Protein AF-A0A956D7B6-F1 (afdb_monomer)

Secondary structure (DSSP, 8-state):
--EEEEEE-SS---TTT-EEEEEEETTTTEEEEEEE--SSSPP-TTT-SS-EEEEEEPPPPSEEEEEEETTS-EEEEEE------SPPPP-----------PPPPGGG-EE---SEEEEEE-SSSEEEEEEETT-TTPEEEEEEEEEEEE--TTS-SEEEEEEEEEEE--TTS----S----EEEEEEEPPPPTT-EEEEEETTEEEEEEETTSSPEEEETT-----

Solvent-accessible surface area (backbone atoms only — not comparable to full-atom values): 13661 Å² total; per-residue (Å²): 108,66,46,76,46,79,43,75,44,97,41,62,20,38,73,92,63,48,44,48,49,68,48,79,40,78,92,74,34,32,34,43,39,46,71,49,70,57,99,68,83,82,62,48,51,88,85,17,58,61,31,69,26,66,28,72,40,70,58,75,74,76,43,76,26,44,39,35,37,80,89,61,63,73,50,77,46,78,39,73,84,80,84,75,88,64,82,80,73,86,80,82,87,70,87,68,70,88,63,85,57,58,77,50,59,83,86,57,59,37,79,49,76,68,49,33,40,31,46,44,75,62,98,89,46,36,34,37,38,36,32,14,73,60,49,46,80,55,43,86,45,66,60,49,56,45,79,47,78,44,93,50,97,90,51,76,56,29,31,37,38,42,34,47,45,25,22,32,66,50,87,69,66,67,83,67,68,100,51,74,34,7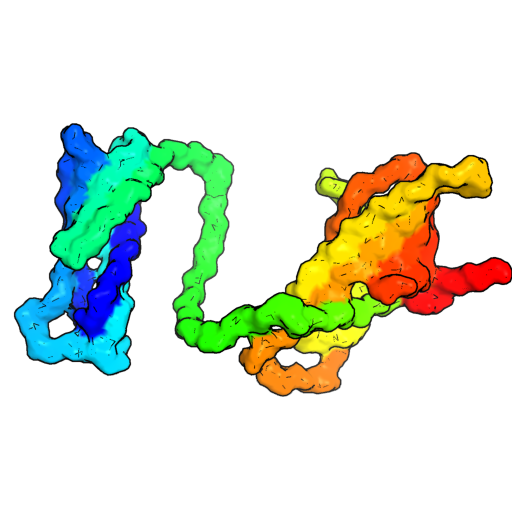2,41,77,49,81,32,70,42,70,90,72,62,84,65,16,39,34,40,37,26,50,78,90,38,80,32,39,72,54,50,43,89,58,77,77,50,69,36,35,87,79,54,61,80,78,130

Structure (mmCIF, N/CA/C/O backbone):
data_AF-A0A956D7B6-F1
#
_entry.id   AF-A0A956D7B6-F1
#
loop_
_atom_site.group_PDB
_atom_site.id
_atom_site.type_symbol
_atom_site.label_atom_id
_atom_site.label_alt_id
_atom_site.label_comp_id
_atom_site.label_asym_id
_atom_site.label_entity_id
_atom_site.label_seq_id
_atom_site.pdbx_PDB_ins_code
_atom_site.Cartn_x
_atom_site.Cartn_y
_atom_site.Cartn_z
_atom_site.occupancy
_atom_site.B_iso_or_equiv
_atom_site.auth_seq_id
_atom_site.auth_comp_id
_atom_site.auth_asym_id
_atom_site.auth_atom_id
_atom_site.pdbx_PDB_model_num
ATOM 1 N N . ARG A 1 1 ? 9.467 34.184 -2.642 1.00 75.19 1 ARG A N 1
ATOM 2 C CA . ARG A 1 1 ? 10.894 34.308 -3.054 1.00 75.19 1 ARG A CA 1
ATOM 3 C C . ARG A 1 1 ? 10.957 34.129 -4.572 1.00 75.19 1 ARG A C 1
ATOM 5 O O . ARG A 1 1 ? 9.950 33.664 -5.096 1.00 75.19 1 ARG A O 1
ATOM 12 N N . PRO A 1 2 ? 12.039 34.516 -5.276 1.00 81.50 2 PRO A N 1
ATOM 13 C CA . PRO A 1 2 ? 12.220 34.077 -6.656 1.00 81.50 2 PRO A CA 1
ATOM 14 C C . PRO A 1 2 ? 12.135 32.551 -6.727 1.00 81.50 2 PRO A C 1
ATOM 16 O O . PRO A 1 2 ? 12.559 31.879 -5.782 1.00 81.50 2 PRO A O 1
ATOM 19 N N . PHE A 1 3 ? 11.558 32.025 -7.797 1.00 82.38 3 PHE A N 1
ATOM 20 C CA . PHE A 1 3 ? 11.430 30.588 -8.012 1.00 82.38 3 PHE A CA 1
ATOM 21 C C . PHE A 1 3 ? 11.673 30.255 -9.480 1.00 82.38 3 PHE A C 1
ATOM 23 O O . PHE A 1 3 ? 11.566 31.109 -10.359 1.00 82.38 3 PHE A O 1
ATOM 30 N N . GLN A 1 4 ? 12.035 29.005 -9.737 1.00 85.38 4 GLN A N 1
ATOM 31 C CA . GLN A 1 4 ? 12.275 28.511 -11.083 1.00 85.38 4 GLN A CA 1
ATOM 32 C C . GLN A 1 4 ? 11.016 27.820 -11.598 1.00 85.38 4 GLN A C 1
ATOM 34 O O . GLN A 1 4 ? 10.526 26.881 -10.973 1.00 85.38 4 GLN A O 1
ATOM 39 N N . LEU A 1 5 ? 10.494 28.287 -12.730 1.00 82.81 5 LEU A N 1
ATOM 40 C CA . LEU A 1 5 ? 9.383 27.645 -13.422 1.00 82.81 5 LEU A CA 1
ATOM 41 C C . LEU A 1 5 ? 9.925 26.875 -14.634 1.00 82.81 5 LEU A C 1
ATOM 43 O O . LEU A 1 5 ? 10.422 27.512 -15.568 1.00 82.81 5 LEU A O 1
ATOM 47 N N . PRO A 1 6 ? 9.837 25.535 -14.650 1.00 82.44 6 PRO A N 1
ATOM 48 C CA . PRO A 1 6 ? 10.125 24.767 -15.850 1.00 82.44 6 PRO A CA 1
ATOM 49 C C . PRO A 1 6 ? 8.984 24.940 -16.857 1.00 82.44 6 PRO A C 1
ATOM 51 O O . PRO A 1 6 ? 7.811 24.755 -16.530 1.00 82.44 6 PRO A O 1
ATOM 54 N N . VAL A 1 7 ? 9.330 25.277 -18.094 1.00 77.69 7 VAL A N 1
ATOM 55 C CA . VAL A 1 7 ? 8.389 25.438 -19.203 1.00 77.69 7 VAL A CA 1
ATOM 56 C C . VAL A 1 7 ? 8.784 24.465 -20.298 1.00 77.69 7 VAL A C 1
ATOM 58 O O . VAL A 1 7 ? 9.863 24.568 -20.880 1.00 77.69 7 VAL A O 1
ATOM 61 N N . THR A 1 8 ? 7.906 23.497 -20.554 1.00 77.44 8 THR A N 1
ATOM 62 C CA . THR A 1 8 ? 8.079 22.536 -21.648 1.00 77.44 8 THR A CA 1
ATOM 63 C C . THR A 1 8 ? 7.520 23.142 -22.924 1.00 77.44 8 THR A C 1
ATOM 65 O O . THR A 1 8 ? 6.434 23.723 -22.904 1.00 77.44 8 THR A O 1
ATOM 68 N N . MET A 1 9 ? 8.259 23.020 -24.021 1.00 71.25 9 MET A N 1
ATOM 69 C CA . MET A 1 9 ? 7.808 23.491 -25.327 1.00 71.25 9 MET A CA 1
ATOM 70 C C . MET A 1 9 ? 7.352 22.308 -26.173 1.00 71.25 9 MET A C 1
ATOM 72 O O . MET A 1 9 ? 8.053 21.299 -26.274 1.00 71.25 9 MET A O 1
ATOM 76 N N . ASP A 1 10 ? 6.191 22.454 -26.806 1.00 65.06 10 ASP A N 1
ATOM 77 C CA . ASP A 1 10 ? 5.688 21.489 -27.778 1.00 65.06 10 ASP A CA 1
ATOM 78 C C . ASP A 1 10 ? 6.329 21.768 -29.143 1.00 65.06 10 ASP A C 1
ATOM 80 O O . ASP A 1 10 ? 5.833 22.565 -29.941 1.00 65.06 10 ASP A O 1
ATOM 84 N N . GLY A 1 11 ? 7.477 21.139 -29.395 1.00 66.06 11 GLY A N 1
ATOM 85 C CA . GLY A 1 11 ? 8.201 21.251 -30.660 1.00 66.06 11 GLY A CA 1
ATOM 86 C C . GLY A 1 11 ? 9.687 20.930 -30.532 1.00 66.06 11 GLY A C 1
ATOM 87 O O . GLY A 1 11 ? 10.206 20.734 -29.436 1.00 66.06 11 GLY A O 1
ATOM 88 N N . CYS A 1 12 ? 10.386 20.893 -31.667 1.00 65.62 12 CYS A N 1
ATOM 89 C CA . CYS A 1 12 ? 11.838 20.741 -31.664 1.00 65.62 12 CYS A CA 1
ATOM 90 C C . CYS A 1 12 ? 12.522 22.005 -31.139 1.00 65.62 12 CYS A C 1
ATOM 92 O O . CYS A 1 12 ? 12.089 23.117 -31.451 1.00 65.62 12 CYS A O 1
ATOM 94 N N . GLY A 1 13 ? 13.643 21.851 -30.435 1.00 64.81 13 GLY A N 1
ATOM 95 C CA . GLY A 1 13 ? 14.484 22.995 -30.090 1.00 64.81 13 GLY A CA 1
ATOM 96 C C . GLY A 1 13 ? 15.950 22.649 -29.878 1.00 64.81 13 GLY A C 1
ATOM 97 O O . GLY A 1 13 ? 16.400 21.548 -30.169 1.00 64.81 13 GLY A O 1
ATOM 98 N N . CYS A 1 14 ? 16.702 23.625 -29.376 1.00 66.62 14 CYS A N 1
ATOM 99 C CA . CYS A 1 14 ? 18.138 23.527 -29.144 1.00 66.62 14 CYS A CA 1
ATOM 100 C C . CYS A 1 14 ? 18.361 23.333 -27.647 1.00 66.62 14 CYS A C 1
ATOM 102 O O . CYS A 1 14 ? 18.449 24.304 -26.899 1.00 66.62 14 CYS A O 1
ATOM 104 N N . CYS A 1 15 ? 18.422 22.075 -27.210 1.00 66.19 15 CYS A N 1
ATOM 105 C CA . CYS A 1 15 ? 18.498 21.690 -25.798 1.00 66.19 15 CYS A CA 1
ATOM 106 C C . CYS A 1 15 ? 19.583 22.411 -24.952 1.00 66.19 15 CYS A C 1
ATOM 108 O O . CYS A 1 15 ? 19.326 22.624 -23.769 1.00 66.19 15 CYS A O 1
ATOM 110 N N . PRO A 1 16 ? 20.756 22.839 -25.475 1.00 62.75 16 PRO A N 1
ATOM 111 C CA . PRO A 1 16 ? 21.702 23.631 -24.679 1.00 62.75 16 PRO A CA 1
ATOM 112 C C . PRO A 1 16 ? 21.486 25.158 -24.726 1.00 62.75 16 PRO A C 1
ATOM 114 O O . PRO A 1 16 ? 22.125 25.869 -23.954 1.00 62.75 16 PRO A O 1
ATOM 117 N N . GLU A 1 17 ? 20.610 25.683 -25.592 1.00 63.38 17 GLU A N 1
ATOM 118 C CA . GLU A 1 17 ? 20.489 27.130 -25.872 1.00 63.38 17 GLU A CA 1
ATOM 119 C C . GLU A 1 17 ? 19.071 27.696 -25.689 1.00 63.38 17 GLU A C 1
ATOM 121 O O . GLU A 1 17 ? 18.793 28.842 -26.054 1.00 63.38 17 GLU A O 1
ATOM 126 N N . THR A 1 18 ? 18.147 26.931 -25.105 1.00 68.19 18 THR A N 1
ATOM 127 C CA . THR A 1 18 ? 16.806 27.437 -24.801 1.00 68.19 18 THR A CA 1
ATOM 128 C C . THR A 1 18 ? 16.845 28.514 -23.722 1.00 68.19 18 THR A C 1
ATOM 130 O O . THR A 1 18 ? 16.917 28.235 -22.526 1.00 68.19 18 THR A O 1
ATOM 133 N N . GLY A 1 19 ? 16.775 29.768 -24.162 1.00 75.56 19 GLY A N 1
ATOM 134 C CA . GLY A 1 19 ? 16.615 30.931 -23.301 1.00 75.56 19 GLY A CA 1
ATOM 135 C C . GLY A 1 19 ? 15.167 31.113 -22.847 1.00 75.56 19 GLY A C 1
ATOM 136 O O . GLY A 1 19 ? 14.225 30.919 -23.620 1.00 75.56 19 GLY A O 1
ATOM 137 N N . CYS A 1 20 ? 14.997 31.540 -21.597 1.00 83.88 20 CYS A N 1
ATOM 138 C CA . CYS A 1 20 ? 13.726 32.030 -21.086 1.00 83.88 20 CYS A CA 1
ATOM 139 C C . CYS A 1 20 ? 13.891 33.421 -20.475 1.00 83.88 20 CYS A C 1
ATOM 141 O O . CYS A 1 20 ? 14.818 33.665 -19.702 1.00 83.88 20 CYS A O 1
ATOM 143 N N . SER A 1 21 ? 12.969 34.324 -20.794 1.00 86.81 21 SER A N 1
ATOM 144 C CA . SER A 1 21 ? 12.801 35.599 -20.107 1.00 86.81 21 SER A CA 1
ATOM 145 C C . SER A 1 21 ? 11.361 35.758 -19.626 1.00 86.81 21 SER A C 1
ATOM 147 O O . SER A 1 21 ? 10.418 35.229 -20.214 1.00 86.81 21 SER A O 1
ATOM 149 N N . VAL A 1 22 ? 11.196 36.465 -18.510 1.00 90.25 22 VAL A N 1
ATOM 150 C CA . VAL A 1 22 ? 9.908 36.629 -17.831 1.00 90.25 22 VAL A CA 1
ATOM 151 C C . VAL A 1 22 ? 9.605 38.115 -17.699 1.00 90.25 22 VAL A C 1
ATOM 153 O O . VAL A 1 22 ? 10.428 38.882 -17.200 1.00 90.25 22 VAL A O 1
ATOM 156 N N . GLY A 1 23 ? 8.417 38.521 -18.135 1.00 91.62 23 GLY A N 1
ATOM 157 C CA . GLY A 1 23 ? 7.831 39.824 -17.837 1.00 91.62 23 GLY A CA 1
ATOM 158 C C . GLY A 1 23 ? 6.728 39.673 -16.795 1.00 91.62 23 GLY A C 1
ATOM 159 O O . GLY A 1 23 ? 5.881 38.796 -16.925 1.00 91.62 23 GLY A O 1
ATOM 160 N N . VAL A 1 24 ? 6.711 40.525 -15.771 1.00 93.31 24 VAL A N 1
ATOM 161 C CA . VAL A 1 24 ? 5.677 40.503 -14.725 1.00 93.31 24 VAL A CA 1
ATOM 162 C C . VAL A 1 24 ? 4.924 41.829 -14.720 1.00 93.31 24 VAL A C 1
ATOM 164 O O . VAL A 1 24 ? 5.531 42.892 -14.603 1.00 93.31 24 VAL A O 1
ATOM 167 N N . ASP A 1 25 ? 3.599 41.761 -14.835 1.00 92.69 25 ASP A N 1
ATOM 168 C CA . ASP A 1 25 ? 2.674 42.881 -14.653 1.00 92.69 25 ASP A CA 1
ATOM 169 C C . ASP A 1 25 ? 1.862 42.640 -13.377 1.00 92.69 25 ASP A C 1
ATOM 171 O O . ASP A 1 25 ? 0.873 41.901 -13.359 1.00 92.69 25 ASP A O 1
ATOM 175 N N . GLU A 1 26 ? 2.293 43.268 -12.284 1.00 88.62 26 GLU A N 1
ATOM 176 C CA . GLU A 1 26 ? 1.648 43.114 -10.979 1.00 88.62 26 GLU A CA 1
ATOM 177 C C . GLU A 1 26 ? 0.237 43.712 -10.934 1.00 88.62 26 GLU A C 1
ATOM 179 O O . GLU A 1 26 ? -0.630 43.198 -10.225 1.00 88.62 26 GLU A O 1
ATOM 184 N N . GLY A 1 27 ? -0.024 44.767 -11.714 1.00 89.69 27 GLY A N 1
ATOM 185 C CA . GLY A 1 27 ? -1.325 45.437 -11.745 1.00 89.69 27 GLY A CA 1
ATOM 186 C C . GLY A 1 27 ? -2.412 44.564 -12.366 1.00 89.69 27 GLY A C 1
ATOM 187 O O . GLY A 1 27 ? -3.572 44.630 -11.955 1.00 89.69 27 GLY A O 1
ATOM 188 N N . ARG A 1 28 ? -2.029 43.719 -13.329 1.00 91.75 28 ARG A N 1
ATOM 189 C CA . ARG A 1 28 ? -2.918 42.742 -13.978 1.00 91.75 28 ARG A CA 1
ATOM 190 C C . ARG A 1 28 ? -2.773 41.323 -13.437 1.00 91.75 28 ARG A C 1
ATOM 192 O O . ARG A 1 28 ? -3.494 40.446 -13.903 1.00 91.75 28 ARG A O 1
ATOM 199 N N . ARG A 1 29 ? -1.868 41.100 -12.477 1.00 91.69 29 ARG A N 1
ATOM 200 C CA . ARG A 1 29 ? -1.482 39.767 -11.983 1.00 91.69 29 ARG A CA 1
ATOM 201 C C . ARG A 1 29 ? -1.160 38.816 -13.134 1.00 91.69 29 ARG A C 1
ATOM 203 O O . ARG A 1 29 ? -1.681 37.703 -13.221 1.00 91.69 29 ARG A O 1
ATOM 210 N N . HIS A 1 30 ? -0.322 39.300 -14.044 1.00 94.31 30 HIS A N 1
ATOM 211 C CA . HIS A 1 30 ? 0.006 38.616 -15.282 1.00 94.31 30 HIS A CA 1
ATOM 212 C C . HIS A 1 30 ? 1.508 38.353 -15.374 1.00 94.31 30 HIS A C 1
ATOM 214 O O . HIS A 1 30 ? 2.315 39.261 -15.170 1.00 94.31 30 HIS A O 1
ATOM 220 N N . VAL A 1 31 ? 1.880 37.119 -15.698 1.00 90.56 31 VAL A N 1
ATOM 221 C CA . VAL A 1 31 ? 3.259 36.721 -15.982 1.00 90.56 31 VAL A CA 1
ATOM 222 C C . VAL A 1 31 ? 3.332 36.324 -17.448 1.00 90.56 31 VAL A C 1
ATOM 224 O O . VAL A 1 31 ? 2.684 35.373 -17.871 1.00 90.56 31 VAL A O 1
ATOM 227 N N . LEU A 1 32 ? 4.124 37.056 -18.222 1.00 90.00 32 LEU A N 1
ATOM 228 C CA . LEU A 1 32 ? 4.400 36.741 -19.613 1.00 90.00 32 LEU A CA 1
ATOM 229 C C . LEU A 1 32 ? 5.731 36.004 -19.702 1.00 90.00 32 LEU A C 1
ATOM 231 O O . LEU A 1 32 ? 6.771 36.545 -19.319 1.00 90.00 32 LEU A O 1
ATOM 235 N N . VAL A 1 33 ? 5.700 34.790 -20.233 1.00 86.81 33 VAL A N 1
ATOM 236 C CA . VAL A 1 33 ? 6.894 33.979 -20.441 1.00 86.81 33 VAL A CA 1
ATOM 237 C C . VAL A 1 33 ? 7.288 34.029 -21.912 1.00 86.81 33 VAL A C 1
ATOM 239 O O . VAL A 1 33 ? 6.504 33.687 -22.802 1.00 86.81 33 VAL A O 1
ATOM 242 N N . HIS A 1 34 ? 8.520 34.460 -22.165 1.00 82.50 34 HIS A N 1
ATOM 243 C CA . HIS A 1 34 ? 9.117 34.508 -23.489 1.00 82.50 34 HIS A CA 1
ATOM 244 C C . HIS A 1 34 ? 10.230 33.467 -23.586 1.00 82.50 34 HIS A C 1
ATOM 246 O O . HIS A 1 34 ? 11.300 33.606 -22.993 1.00 82.50 34 HIS A O 1
ATOM 252 N N . THR A 1 35 ? 9.998 32.436 -24.386 1.00 77.00 35 THR A N 1
ATOM 253 C CA . THR A 1 35 ? 10.980 31.389 -24.665 1.00 77.00 35 THR A CA 1
ATOM 254 C C . THR A 1 35 ? 11.554 31.570 -26.063 1.00 77.00 35 THR A C 1
ATOM 256 O O . THR A 1 35 ? 10.801 31.617 -27.035 1.00 77.00 35 THR A O 1
ATOM 259 N N . THR A 1 36 ? 12.877 31.664 -26.184 1.00 70.94 36 THR A N 1
ATOM 260 C CA . THR A 1 36 ? 13.555 31.679 -27.488 1.00 70.94 36 THR A CA 1
ATOM 261 C C . THR A 1 36 ? 13.892 30.255 -27.906 1.00 70.94 36 THR A C 1
ATOM 263 O O . THR A 1 36 ? 14.659 29.580 -27.217 1.00 70.94 36 THR A O 1
ATOM 266 N N . VAL A 1 37 ? 13.356 29.821 -29.046 1.00 62.81 37 VAL A N 1
ATOM 267 C CA . VAL A 1 37 ? 13.732 28.558 -29.690 1.00 62.81 37 VAL A CA 1
ATOM 268 C C . VAL A 1 37 ? 14.661 28.908 -30.846 1.00 62.81 37 VAL A C 1
ATOM 270 O O . VAL A 1 37 ? 14.197 29.494 -31.813 1.00 62.81 37 VAL A O 1
ATOM 273 N N . CYS A 1 38 ? 15.956 28.616 -30.686 1.00 61.12 38 CYS A N 1
ATOM 274 C CA . CYS A 1 38 ? 17.008 28.612 -31.716 1.00 61.12 38 CYS A CA 1
ATOM 275 C C . CYS A 1 38 ? 17.039 29.825 -32.677 1.00 61.12 38 CYS A C 1
ATOM 277 O O . CYS A 1 38 ? 16.251 29.892 -33.618 1.00 61.12 38 CYS A O 1
ATOM 279 N N . PRO A 1 39 ? 17.977 30.775 -32.527 1.00 56.53 39 PRO A N 1
ATOM 280 C CA . PRO A 1 39 ? 18.074 31.896 -33.462 1.00 56.53 39 PRO A CA 1
ATOM 281 C C . PRO A 1 39 ? 18.559 31.500 -34.873 1.00 56.53 39 PRO A C 1
ATOM 283 O O . PRO A 1 39 ? 18.243 32.216 -35.821 1.00 56.53 39 PRO A O 1
ATOM 286 N N . GLU A 1 40 ? 19.288 30.386 -35.037 1.00 54.34 40 GLU A N 1
ATOM 287 C CA . GLU A 1 40 ? 19.834 29.922 -36.325 1.00 54.34 40 GLU A CA 1
ATOM 288 C C . GLU A 1 40 ? 19.738 28.377 -36.437 1.00 54.34 40 GLU A C 1
ATOM 290 O O . GLU A 1 40 ? 20.160 27.656 -35.539 1.00 54.34 40 GLU A O 1
ATOM 295 N N . ASP A 1 41 ? 19.121 27.877 -37.514 1.00 55.66 41 ASP A N 1
ATOM 296 C CA . ASP A 1 41 ? 18.859 26.454 -37.841 1.00 55.66 41 ASP A CA 1
ATOM 297 C C . ASP A 1 41 ? 20.175 25.662 -38.112 1.00 55.66 41 ASP A C 1
ATOM 299 O O . ASP A 1 41 ? 21.146 26.287 -38.556 1.00 55.66 41 ASP A O 1
ATOM 303 N N . PRO A 1 42 ? 20.262 24.315 -37.933 1.00 58.28 42 PRO A N 1
ATOM 304 C CA . PRO A 1 42 ? 19.191 23.335 -37.761 1.00 58.28 42 PRO A CA 1
ATOM 305 C C . PRO A 1 42 ? 18.863 22.955 -36.316 1.00 58.28 42 PRO A C 1
ATOM 307 O O . PRO A 1 42 ? 19.730 22.472 -35.590 1.00 58.28 42 PRO A O 1
ATOM 310 N N . CYS A 1 43 ? 17.588 23.083 -35.932 1.00 65.88 43 CYS A N 1
ATOM 311 C CA . CYS A 1 43 ? 17.059 22.425 -34.733 1.00 65.88 43 CYS A CA 1
ATOM 312 C C . CYS A 1 43 ? 17.304 20.907 -34.823 1.00 65.88 43 CYS A C 1
ATOM 314 O O . CYS A 1 43 ? 16.821 20.257 -35.753 1.00 65.88 43 CYS A O 1
ATOM 316 N N . ASP A 1 44 ? 18.007 20.325 -33.849 1.00 66.50 44 ASP A N 1
ATOM 317 C CA . ASP A 1 44 ? 18.189 18.872 -33.761 1.00 66.50 44 ASP A CA 1
ATOM 318 C C . ASP A 1 44 ? 16.921 18.214 -33.194 1.00 66.50 44 ASP A C 1
ATOM 320 O O . ASP A 1 44 ? 16.793 17.916 -32.005 1.00 66.50 44 ASP A O 1
ATOM 324 N N . CYS A 1 45 ? 15.946 18.024 -34.080 1.00 67.50 45 CYS A N 1
ATOM 325 C CA . CYS A 1 45 ? 14.698 17.329 -33.785 1.00 67.50 45 CYS A CA 1
ATOM 326 C C . CYS A 1 45 ? 14.894 15.852 -33.410 1.00 67.50 45 CYS A C 1
ATOM 328 O O . CYS A 1 45 ? 13.980 15.259 -32.839 1.00 67.50 45 CYS A O 1
ATOM 330 N N . ASP A 1 46 ? 16.033 15.239 -33.740 1.00 68.69 46 ASP A N 1
ATOM 3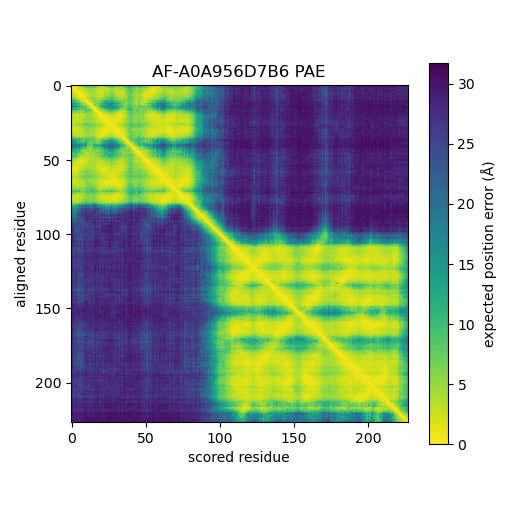31 C CA . ASP A 1 46 ? 16.262 13.823 -33.453 1.00 68.69 46 ASP A CA 1
ATOM 332 C C . ASP A 1 46 ? 16.718 13.625 -32.003 1.00 68.69 46 ASP A C 1
ATOM 334 O O . ASP A 1 46 ? 16.358 12.627 -31.377 1.00 68.69 46 ASP A O 1
ATOM 338 N N . SER A 1 47 ? 17.437 14.599 -31.433 1.00 69.12 47 SER A N 1
ATOM 339 C CA . SER A 1 47 ? 17.879 14.557 -30.033 1.00 69.12 47 SER A CA 1
ATOM 340 C C . SER A 1 47 ? 17.031 15.392 -29.064 1.00 69.12 47 SER A C 1
ATOM 342 O O . SER A 1 47 ? 17.077 15.145 -27.858 1.00 69.12 47 SER A O 1
ATOM 344 N N . CYS A 1 48 ? 16.235 16.356 -29.550 1.00 69.88 48 CYS A N 1
ATOM 345 C CA . CYS A 1 48 ? 15.569 17.348 -28.700 1.00 69.88 48 CYS A CA 1
ATOM 346 C C . CYS A 1 48 ? 14.107 17.623 -29.112 1.00 69.88 48 CYS A C 1
ATOM 348 O O . CYS A 1 48 ? 13.760 18.693 -29.618 1.00 69.88 48 CYS A O 1
ATOM 350 N N . GLN A 1 49 ? 13.222 16.649 -28.868 1.00 69.75 49 GLN A N 1
ATOM 351 C CA . GLN A 1 49 ? 11.805 16.710 -29.275 1.00 69.75 49 GLN A CA 1
ATOM 352 C C . GLN A 1 49 ? 10.886 17.488 -28.317 1.00 69.75 49 GLN A C 1
ATOM 354 O O . GLN A 1 49 ? 9.746 17.773 -28.681 1.00 69.75 49 GLN A O 1
ATOM 359 N N . ARG A 1 50 ? 11.350 17.795 -27.096 1.00 72.62 50 ARG A N 1
ATOM 360 C CA . ARG A 1 50 ? 10.605 18.534 -26.056 1.00 72.62 50 ARG A CA 1
ATOM 361 C C . ARG A 1 50 ? 11.565 19.281 -25.125 1.00 72.62 50 ARG A C 1
ATOM 363 O O . ARG A 1 50 ? 11.810 18.823 -24.006 1.00 72.62 50 ARG A O 1
ATOM 370 N N . PRO A 1 51 ? 12.178 20.386 -25.571 1.00 73.62 51 PRO A N 1
ATOM 371 C CA . PRO A 1 51 ? 13.085 21.128 -24.715 1.00 73.62 51 PRO A CA 1
ATOM 372 C C . PRO A 1 51 ? 12.326 21.722 -23.521 1.00 73.62 51 PRO A C 1
ATOM 374 O O . PRO A 1 51 ? 11.188 22.188 -23.643 1.00 73.62 51 PRO A O 1
ATOM 377 N N . VAL A 1 52 ? 12.989 21.729 -22.366 1.00 77.94 52 VAL A N 1
ATOM 378 C CA . VAL A 1 52 ? 12.500 22.373 -21.146 1.00 77.94 52 VAL A CA 1
ATOM 379 C C . VAL A 1 52 ? 13.378 23.586 -20.872 1.00 77.94 52 VAL A C 1
ATOM 381 O O . VAL A 1 52 ? 14.580 23.445 -20.660 1.00 77.94 52 VAL A O 1
ATOM 384 N N . ALA A 1 53 ? 12.782 24.777 -20.868 1.00 78.62 53 ALA A N 1
ATOM 385 C CA . ALA A 1 53 ? 13.463 25.989 -20.428 1.00 78.62 53 ALA A CA 1
ATOM 386 C C . ALA A 1 53 ? 13.119 26.278 -18.967 1.00 78.62 53 ALA A C 1
ATOM 388 O O . ALA A 1 53 ? 11.967 26.150 -18.556 1.00 78.62 53 ALA A O 1
ATOM 389 N N . THR A 1 54 ? 14.107 26.717 -18.193 1.00 83.88 54 THR A N 1
ATOM 390 C CA . THR A 1 54 ? 13.895 27.128 -16.804 1.00 83.88 54 THR A CA 1
ATOM 391 C C . THR A 1 54 ? 13.847 28.646 -16.723 1.00 83.88 54 THR A C 1
ATOM 393 O O . THR A 1 54 ? 14.830 29.327 -17.011 1.00 83.88 54 THR A O 1
ATOM 396 N N . CYS A 1 55 ? 12.696 29.176 -16.325 1.00 84.38 55 CYS A N 1
ATOM 397 C CA . CYS A 1 55 ? 12.450 30.605 -16.208 1.00 84.38 55 CYS A CA 1
ATOM 398 C C . CYS A 1 55 ? 12.595 31.045 -14.749 1.00 84.38 55 CYS A C 1
ATOM 400 O O . CYS A 1 55 ? 11.911 30.513 -13.875 1.00 84.38 55 CYS A O 1
ATOM 402 N N . GLU A 1 56 ? 13.454 32.025 -14.469 1.00 90.38 56 GLU A N 1
ATOM 403 C CA . GLU A 1 56 ? 13.520 32.633 -13.139 1.00 90.38 56 GLU A CA 1
ATOM 404 C C . GLU A 1 56 ? 12.381 33.647 -12.988 1.00 90.38 56 GLU A C 1
ATOM 406 O O . GLU A 1 56 ? 12.375 34.704 -13.624 1.00 90.38 56 GLU A O 1
ATOM 411 N N . ILE A 1 57 ? 11.390 33.307 -12.164 1.00 88.50 57 ILE A N 1
ATOM 412 C CA . ILE A 1 57 ? 10.254 34.176 -11.868 1.00 88.50 57 ILE A CA 1
ATOM 413 C C . ILE A 1 57 ? 10.567 34.943 -10.580 1.00 88.50 57 ILE A C 1
ATOM 415 O O . ILE A 1 57 ? 10.907 34.322 -9.567 1.00 88.50 57 ILE A O 1
ATOM 419 N N . PRO A 1 58 ? 10.463 36.286 -10.576 1.00 88.00 58 PRO A N 1
ATOM 420 C CA . PRO A 1 58 ? 10.657 37.067 -9.361 1.00 88.00 58 PRO A CA 1
ATOM 421 C C . PRO A 1 58 ? 9.576 36.737 -8.321 1.00 88.00 58 PRO A C 1
ATOM 423 O O . PRO A 1 58 ? 8.562 36.108 -8.611 1.00 88.00 58 PRO A O 1
ATOM 426 N N . ALA A 1 59 ? 9.781 37.164 -7.075 1.00 88.69 59 ALA A N 1
ATOM 427 C CA . ALA A 1 59 ? 8.793 36.930 -6.026 1.00 88.69 59 ALA A CA 1
ATOM 428 C C . ALA A 1 59 ? 7.445 37.588 -6.381 1.00 88.69 59 ALA A C 1
ATOM 430 O O . ALA A 1 59 ? 7.387 38.798 -6.574 1.00 88.69 59 ALA A O 1
ATOM 431 N N . LEU A 1 60 ? 6.376 36.791 -6.426 1.00 89.00 60 LEU A N 1
ATOM 432 C CA . LEU A 1 60 ? 5.018 37.251 -6.715 1.00 89.00 60 LEU A CA 1
ATOM 433 C C . LEU A 1 60 ? 4.234 37.496 -5.420 1.00 89.00 60 LEU A C 1
ATOM 435 O O . LEU A 1 60 ? 4.440 36.817 -4.413 1.00 89.00 60 LEU A O 1
ATOM 439 N N . ALA A 1 61 ? 3.312 38.457 -5.450 1.00 90.19 61 ALA A N 1
ATOM 440 C CA . ALA A 1 61 ? 2.369 38.676 -4.357 1.00 90.19 61 ALA A CA 1
ATOM 441 C C . ALA A 1 61 ? 1.319 37.554 -4.289 1.00 90.19 61 ALA A C 1
ATOM 443 O O . ALA A 1 61 ? 0.980 36.942 -5.301 1.00 90.19 61 ALA A O 1
ATOM 444 N N . ARG A 1 62 ? 0.745 37.334 -3.103 1.00 88.88 62 ARG A N 1
ATOM 445 C CA . ARG A 1 62 ? -0.262 36.291 -2.871 1.00 88.88 62 ARG A CA 1
ATOM 446 C C . ARG A 1 62 ? -1.478 36.396 -3.803 1.00 88.88 62 ARG A C 1
ATOM 448 O O . ARG A 1 62 ? -2.042 37.481 -4.016 1.00 88.88 62 ARG A O 1
ATOM 455 N N . GLY A 1 63 ? -1.947 35.235 -4.251 1.00 89.81 63 GLY A N 1
ATOM 456 C CA . GLY A 1 63 ? -3.192 35.012 -4.983 1.00 89.81 63 GLY A CA 1
ATOM 457 C C . GLY A 1 63 ? -2.959 34.449 -6.379 1.00 89.81 63 GLY A C 1
ATOM 458 O O . GLY A 1 63 ? -1.891 33.919 -6.674 1.00 89.81 63 GLY A O 1
ATOM 459 N N . ASP A 1 64 ? -3.975 34.573 -7.225 1.00 93.25 64 ASP A N 1
ATOM 460 C CA . ASP A 1 64 ? -3.981 33.930 -8.536 1.00 93.25 64 ASP A CA 1
ATOM 461 C C . ASP A 1 64 ? -3.303 34.820 -9.574 1.00 93.25 64 ASP A C 1
ATOM 463 O O . ASP A 1 64 ? -3.644 36.001 -9.716 1.00 93.25 64 ASP A O 1
ATOM 467 N N . TRP A 1 65 ? -2.347 34.241 -10.293 1.00 93.31 65 TRP A N 1
ATOM 468 C CA . TRP A 1 65 ? -1.645 34.867 -11.404 1.00 93.31 65 TRP A CA 1
ATOM 469 C C . TRP A 1 65 ? -1.976 34.138 -12.692 1.00 93.31 65 TRP A C 1
ATOM 471 O O . TRP A 1 65 ? -1.984 32.911 -12.735 1.00 93.31 65 TRP A O 1
ATOM 481 N N . THR A 1 66 ? -2.229 34.886 -13.758 1.00 92.19 66 THR A N 1
ATOM 482 C CA . THR A 1 66 ? -2.326 34.293 -15.093 1.00 92.19 66 THR A CA 1
ATOM 483 C C . THR A 1 66 ? -0.934 34.255 -15.696 1.00 92.19 66 THR A C 1
ATOM 485 O O . THR A 1 66 ? -0.288 35.296 -15.815 1.00 92.19 66 THR A O 1
ATOM 488 N N . VAL A 1 67 ? -0.470 33.061 -16.043 1.00 87.81 67 VAL A N 1
ATOM 489 C CA . VAL A 1 67 ? 0.795 32.856 -16.742 1.00 87.81 67 VAL A CA 1
ATOM 490 C C . VAL A 1 67 ? 0.473 32.559 -18.197 1.00 87.81 67 VAL A C 1
ATOM 492 O O . VAL A 1 67 ? -0.261 31.614 -18.483 1.00 87.81 67 VAL A O 1
ATOM 495 N N . GLU A 1 68 ? 1.005 33.364 -19.107 1.00 86.75 68 GLU A N 1
ATOM 496 C CA . GLU A 1 68 ? 0.821 33.210 -20.549 1.00 86.75 68 GLU A CA 1
ATOM 497 C C . GLU A 1 68 ? 2.176 32.994 -21.223 1.00 86.75 68 GLU A C 1
ATOM 499 O O . GLU A 1 68 ? 3.139 33.728 -20.979 1.00 86.75 68 GLU A O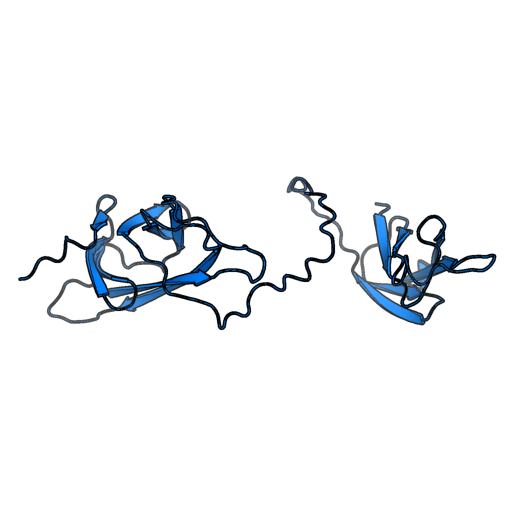 1
ATOM 504 N N . SER A 1 69 ? 2.247 31.977 -22.079 1.00 82.25 69 SER A N 1
ATOM 505 C CA . SER A 1 69 ? 3.389 31.749 -22.958 1.00 82.25 69 SER A CA 1
ATOM 506 C C . SER A 1 69 ? 3.134 32.407 -24.307 1.00 82.25 69 SER A C 1
ATOM 508 O O . SER A 1 69 ? 2.073 32.222 -24.907 1.00 82.25 69 SER A O 1
ATOM 510 N N . LEU A 1 70 ? 4.126 33.124 -24.838 1.00 70.75 70 LEU A N 1
ATOM 511 C CA . LEU A 1 70 ? 4.028 33.715 -26.180 1.00 70.75 70 LEU A CA 1
ATOM 512 C C . LEU A 1 70 ? 3.883 32.676 -27.299 1.00 70.75 70 LEU A C 1
ATOM 514 O O . LEU A 1 70 ? 3.366 32.999 -28.366 1.00 70.75 70 LEU A O 1
ATOM 518 N N . ASN A 1 71 ? 4.294 31.434 -27.042 1.00 63.34 71 ASN A N 1
ATOM 519 C CA . ASN A 1 71 ? 4.143 30.319 -27.977 1.00 63.34 71 ASN A CA 1
ATOM 520 C C . ASN A 1 71 ? 2.750 29.667 -27.915 1.00 63.34 71 ASN A C 1
ATOM 522 O O . ASN A 1 71 ? 2.501 28.671 -28.592 1.00 63.34 71 ASN A O 1
ATOM 526 N N . GLY A 1 72 ? 1.830 30.243 -27.137 1.00 63.88 72 GLY A N 1
ATOM 527 C CA . GLY A 1 72 ? 0.501 29.705 -26.895 1.00 63.88 72 GLY A CA 1
ATOM 528 C C . GLY A 1 72 ? 0.449 28.885 -25.609 1.00 63.88 72 GLY A C 1
ATOM 529 O O . GLY A 1 72 ? 1.417 28.245 -25.205 1.00 63.88 72 GLY A O 1
ATOM 530 N N . GLY A 1 73 ? -0.708 28.930 -24.951 1.00 74.19 73 GLY A N 1
ATOM 531 C CA . GLY A 1 73 ? -0.936 28.304 -23.654 1.00 74.19 73 GLY A CA 1
ATOM 532 C C . GLY A 1 73 ? -0.997 29.333 -22.532 1.00 74.19 73 GLY A C 1
ATOM 533 O O . GLY A 1 73 ? -0.150 30.220 -22.412 1.00 74.19 73 GLY A O 1
ATOM 534 N N . SER A 1 74 ? -2.024 29.202 -21.701 1.00 85.44 74 SER A N 1
ATOM 535 C CA . SER A 1 74 ? -2.160 29.964 -20.471 1.00 85.44 74 SER A CA 1
ATOM 536 C C . SER A 1 74 ? -2.617 29.052 -19.346 1.00 85.44 74 SER A C 1
ATOM 538 O O . SER A 1 74 ? -3.359 28.090 -19.561 1.00 85.44 74 SER A O 1
ATOM 540 N N . PHE A 1 75 ? -2.145 29.336 -18.140 1.00 86.25 75 PHE A N 1
ATOM 541 C CA . PHE A 1 75 ? -2.570 28.636 -16.937 1.00 86.25 75 PHE A CA 1
ATOM 542 C C . PHE A 1 75 ? -2.607 29.594 -15.748 1.00 86.25 75 PHE A C 1
ATOM 544 O O . PHE A 1 75 ? -2.045 30.690 -15.783 1.00 86.25 75 PHE A O 1
ATOM 551 N N . THR A 1 76 ? -3.294 29.182 -14.687 1.00 89.94 76 THR A N 1
ATOM 552 C CA . THR A 1 76 ? -3.367 29.946 -13.442 1.00 89.94 76 THR A CA 1
ATOM 553 C C . THR A 1 76 ? -2.349 29.406 -12.446 1.00 89.94 76 THR A C 1
ATOM 555 O O . THR A 1 76 ? -2.352 28.219 -12.130 1.00 89.94 76 THR A O 1
ATOM 558 N N . LEU A 1 77 ? -1.478 30.283 -11.953 1.00 87.81 77 LEU A N 1
ATOM 559 C CA . LEU A 1 77 ? -0.527 30.007 -10.887 1.00 87.81 77 LEU A CA 1
ATOM 560 C C . LEU A 1 77 ? -1.089 30.522 -9.560 1.00 87.81 77 LEU A C 1
ATOM 562 O O . LEU A 1 77 ? -1.305 31.724 -9.393 1.00 87.81 77 LEU A O 1
ATOM 566 N N . HIS A 1 78 ? -1.287 29.614 -8.610 1.00 88.88 78 HIS A N 1
ATOM 567 C CA . HIS A 1 78 ? -1.729 29.946 -7.259 1.00 88.88 78 HIS A CA 1
ATOM 568 C C . HIS A 1 78 ? -0.513 30.219 -6.370 1.00 88.88 78 HIS A C 1
ATOM 570 O O . HIS A 1 78 ? 0.271 29.315 -6.085 1.00 88.88 78 HIS A O 1
ATOM 576 N N . VAL A 1 79 ? -0.336 31.476 -5.952 1.00 86.25 79 VAL A N 1
ATOM 577 C CA . VAL A 1 79 ? 0.768 31.885 -5.072 1.00 86.25 79 VAL A CA 1
ATOM 578 C C . VAL A 1 79 ? 0.248 31.996 -3.644 1.00 86.25 79 VAL A C 1
ATOM 580 O O . VAL A 1 79 ? -0.503 32.921 -3.319 1.00 86.25 79 VAL A O 1
ATOM 583 N N . GLU A 1 80 ? 0.658 31.065 -2.789 1.00 83.38 80 GLU A N 1
ATOM 584 C CA . GLU A 1 80 ? 0.339 31.052 -1.360 1.00 83.38 80 GLU A CA 1
ATOM 585 C C . GLU A 1 80 ? 1.562 31.438 -0.514 1.00 83.38 80 GLU A C 1
ATOM 587 O O . GLU A 1 80 ? 2.707 31.257 -0.929 1.00 83.38 80 GLU A O 1
ATOM 592 N N . ASP A 1 81 ? 1.321 31.996 0.676 1.00 65.50 81 ASP A N 1
ATOM 593 C CA . ASP A 1 81 ? 2.389 32.228 1.648 1.00 65.50 81 ASP A CA 1
ATOM 594 C C . ASP A 1 81 ? 2.798 30.881 2.248 1.00 65.50 81 ASP A C 1
ATOM 596 O O . ASP A 1 81 ? 2.012 30.225 2.932 1.00 65.50 81 ASP A O 1
ATOM 600 N N . GLU A 1 82 ? 4.036 30.470 2.001 1.00 54.19 82 GLU A N 1
ATOM 601 C CA . GLU A 1 82 ? 4.590 29.253 2.577 1.00 54.19 82 GLU A CA 1
ATOM 602 C C . GLU A 1 82 ? 4.770 29.442 4.096 1.00 54.19 82 GLU A C 1
ATOM 604 O O . GLU A 1 82 ? 5.725 30.070 4.559 1.00 54.19 82 GLU A O 1
ATOM 609 N N . ILE A 1 83 ? 3.854 28.905 4.909 1.00 47.25 83 ILE A N 1
ATOM 610 C CA . ILE A 1 83 ? 4.090 28.730 6.350 1.00 47.25 83 ILE A CA 1
ATOM 611 C C . ILE A 1 83 ? 4.912 27.445 6.518 1.00 47.25 83 ILE A C 1
ATOM 613 O O . ILE A 1 83 ? 4.408 26.412 6.954 1.00 47.25 83 ILE A O 1
ATOM 617 N N . SER A 1 84 ? 6.180 27.486 6.111 1.00 44.12 84 SER A N 1
ATOM 618 C CA . SER A 1 84 ? 7.074 26.328 6.180 1.00 44.12 84 SER A CA 1
ATOM 619 C C . SER A 1 84 ? 7.660 26.193 7.591 1.00 44.12 84 SER A C 1
ATOM 621 O O . SER A 1 84 ? 8.649 26.836 7.941 1.00 44.12 84 SER A O 1
ATOM 623 N N . LEU A 1 85 ? 7.012 25.388 8.440 1.00 47.84 85 LEU A N 1
ATOM 624 C CA . LEU A 1 85 ? 7.590 24.860 9.691 1.00 47.84 85 LEU A CA 1
ATOM 625 C C . LEU A 1 85 ? 8.108 23.422 9.530 1.00 47.84 85 LEU A C 1
ATOM 627 O O . LEU A 1 85 ? 8.528 22.803 10.506 1.00 47.84 85 LEU A O 1
ATOM 631 N N . VAL A 1 86 ? 8.087 22.891 8.309 1.00 44.34 86 VAL A N 1
ATOM 632 C CA . VAL A 1 86 ? 8.572 21.549 7.991 1.00 44.34 86 VAL A CA 1
ATOM 633 C C . VAL A 1 86 ? 9.800 21.718 7.097 1.00 44.34 86 VAL A C 1
ATOM 635 O O . VAL A 1 86 ? 9.674 22.342 6.048 1.00 44.34 86 VAL A O 1
ATOM 638 N N . PRO A 1 87 ? 10.996 21.245 7.496 1.00 46.31 87 PRO A N 1
ATOM 639 C CA . PRO A 1 87 ? 12.161 21.298 6.619 1.00 46.31 87 PRO A CA 1
ATOM 640 C C . PRO A 1 87 ? 11.868 20.534 5.322 1.00 46.31 87 PRO A C 1
ATOM 642 O O . PRO A 1 87 ? 11.297 19.444 5.370 1.00 46.31 87 PRO A O 1
ATOM 645 N N . GLU A 1 88 ? 12.255 21.116 4.183 1.00 50.47 88 GLU A N 1
ATOM 646 C CA . GLU A 1 88 ? 12.115 20.482 2.870 1.00 50.47 88 GLU A CA 1
ATOM 647 C C . GLU A 1 88 ? 12.742 19.077 2.910 1.00 50.47 88 GLU A C 1
ATOM 649 O O . GLU A 1 88 ? 13.896 18.934 3.339 1.00 50.47 88 GLU A O 1
ATOM 654 N N . PRO A 1 89 ? 12.011 18.022 2.506 1.00 38.72 89 PRO A N 1
ATOM 655 C CA . PRO A 1 89 ? 12.601 16.699 2.400 1.00 38.72 89 PRO A CA 1
ATOM 656 C C . PRO A 1 89 ? 13.749 16.742 1.378 1.00 38.72 89 PRO A C 1
ATOM 658 O O . PRO A 1 89 ? 13.675 17.498 0.406 1.00 38.72 89 PRO A O 1
ATOM 661 N N . PRO A 1 90 ? 14.819 15.948 1.562 1.00 46.00 90 PRO A N 1
ATOM 662 C CA . PRO A 1 90 ? 15.905 15.906 0.594 1.00 46.00 90 PRO A CA 1
ATOM 663 C C . PRO A 1 90 ? 15.352 15.500 -0.776 1.00 46.00 90 PRO A C 1
ATOM 665 O O . PRO A 1 90 ? 14.776 14.424 -0.934 1.00 46.00 90 PRO A O 1
ATOM 668 N N . ALA A 1 91 ? 15.522 16.378 -1.763 1.00 37.28 91 ALA A N 1
ATOM 669 C CA . ALA A 1 91 ? 15.161 16.099 -3.141 1.00 37.28 91 ALA A CA 1
ATOM 670 C C . ALA A 1 91 ? 16.066 14.983 -3.684 1.00 37.28 91 ALA A C 1
ATOM 672 O O . ALA A 1 91 ? 17.277 15.162 -3.825 1.00 37.28 91 ALA A O 1
ATOM 673 N N . CYS A 1 92 ? 15.488 13.828 -4.007 1.00 37.47 92 CYS A N 1
ATOM 674 C CA . CYS A 1 92 ? 16.150 12.850 -4.860 1.00 37.47 92 CYS A CA 1
ATOM 675 C C . CYS A 1 92 ? 16.174 13.404 -6.291 1.00 37.47 92 CYS A C 1
ATOM 677 O O . CYS A 1 92 ? 15.163 13.371 -6.987 1.00 37.47 92 CYS A O 1
ATOM 679 N N . THR A 1 93 ? 17.314 13.927 -6.740 1.00 38.38 93 THR A N 1
ATOM 680 C CA . THR A 1 93 ? 17.554 14.222 -8.157 1.00 38.38 93 THR A CA 1
ATOM 681 C C . THR A 1 93 ? 18.108 12.982 -8.849 1.00 38.38 93 THR A C 1
ATOM 683 O O . THR A 1 93 ? 19.316 12.801 -8.980 1.00 38.38 93 THR A O 1
ATOM 686 N N . THR A 1 94 ? 17.219 12.122 -9.333 1.00 40.22 94 THR A N 1
ATOM 687 C CA . THR A 1 94 ? 17.541 11.214 -10.435 1.00 40.22 94 THR A CA 1
ATOM 688 C C . THR A 1 94 ? 16.757 11.659 -11.660 1.00 40.22 94 THR A C 1
ATOM 690 O O . THR A 1 94 ? 15.531 11.607 -11.686 1.00 40.22 94 THR A O 1
ATOM 693 N N . PHE A 1 95 ? 17.478 12.101 -12.692 1.00 39.94 95 PHE A N 1
ATOM 694 C CA . PHE A 1 95 ? 16.988 12.000 -14.060 1.00 39.94 95 PHE A CA 1
ATOM 695 C C . PHE A 1 95 ? 16.913 10.502 -14.367 1.00 39.94 95 PHE A C 1
ATOM 697 O O . PHE A 1 95 ? 17.924 9.888 -14.700 1.00 39.94 95 PHE A O 1
ATOM 704 N N . GLY A 1 96 ? 15.747 9.893 -14.153 1.00 34.38 96 GLY A N 1
ATOM 705 C CA . GLY A 1 96 ? 15.423 8.667 -14.863 1.00 34.38 96 GLY A CA 1
ATOM 706 C C . GLY A 1 96 ? 15.240 9.053 -16.322 1.00 34.38 96 GLY A C 1
ATOM 707 O O . GLY A 1 96 ? 14.476 9.974 -16.621 1.00 34.38 96 GLY A O 1
ATOM 708 N N . GLU A 1 97 ? 15.951 8.387 -17.226 1.00 39.44 97 GLU A N 1
ATOM 709 C CA . GLU A 1 97 ? 15.484 8.258 -18.606 1.00 39.44 97 GLU A CA 1
ATOM 710 C C . GLU A 1 97 ? 13.992 7.887 -18.575 1.00 39.44 97 GLU A C 1
ATOM 712 O O . GLU A 1 97 ? 13.518 7.327 -17.585 1.00 39.44 97 GLU A O 1
ATOM 717 N N . ALA A 1 98 ? 13.221 8.252 -19.601 1.00 41.69 98 ALA A N 1
ATOM 718 C CA . ALA A 1 98 ? 11.830 7.824 -19.668 1.00 41.69 98 ALA A CA 1
ATOM 719 C C . ALA A 1 98 ? 11.802 6.291 -19.595 1.00 41.69 98 ALA A C 1
ATOM 721 O O . ALA A 1 98 ? 12.116 5.619 -20.575 1.00 41.69 98 ALA A O 1
ATOM 722 N N . ASP A 1 99 ? 11.485 5.759 -18.416 1.00 44.03 99 ASP A N 1
ATOM 723 C CA . ASP A 1 99 ? 11.239 4.348 -18.210 1.00 44.03 99 ASP A CA 1
ATOM 724 C C . ASP A 1 99 ? 10.008 4.033 -19.065 1.00 44.03 99 ASP A C 1
ATOM 726 O O . ASP A 1 99 ? 8.864 4.224 -18.651 1.00 44.03 99 ASP A O 1
ATOM 730 N N . ASP A 1 100 ? 10.246 3.544 -20.284 1.00 50.78 100 ASP A N 1
ATOM 731 C CA . ASP A 1 100 ? 9.241 2.888 -21.140 1.00 50.78 100 ASP A CA 1
ATOM 732 C C . ASP A 1 100 ? 8.584 1.694 -20.402 1.00 50.78 100 ASP A C 1
ATOM 734 O O . ASP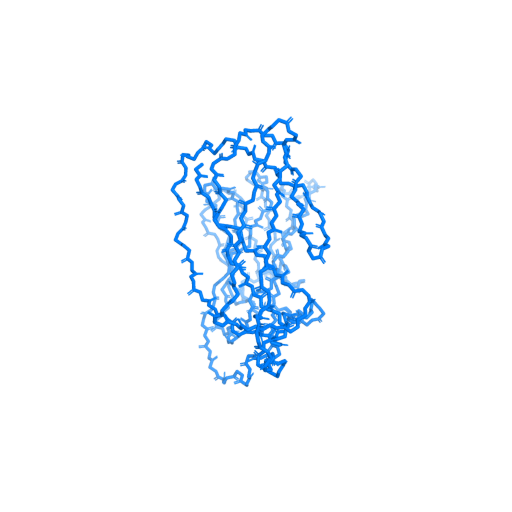 A 1 100 ? 7.572 1.125 -20.811 1.00 50.78 100 ASP A O 1
ATOM 738 N N . CYS A 1 101 ? 9.144 1.350 -19.245 1.00 55.69 101 CYS A N 1
ATOM 739 C CA . CYS A 1 101 ? 8.585 0.563 -18.169 1.00 55.69 101 CYS A CA 1
ATOM 740 C C . CYS A 1 101 ? 7.425 1.305 -17.495 1.00 55.69 101 CYS A C 1
ATOM 742 O O . CYS A 1 101 ? 7.524 1.820 -16.378 1.00 55.69 101 CYS A O 1
ATOM 744 N N . THR A 1 102 ? 6.276 1.334 -18.162 1.00 52.25 102 THR A N 1
ATOM 745 C CA . THR A 1 102 ? 5.024 1.650 -17.471 1.00 52.25 102 THR A CA 1
ATOM 746 C C . THR A 1 102 ? 4.872 0.717 -16.266 1.00 52.25 102 THR A C 1
ATOM 748 O O . THR A 1 102 ? 5.101 -0.488 -16.367 1.00 52.25 102 THR A O 1
ATOM 751 N N . ARG A 1 103 ? 4.526 1.273 -15.091 1.00 53.88 103 ARG A N 1
ATOM 752 C CA . ARG A 1 103 ? 4.124 0.459 -13.931 1.00 53.88 103 ARG A CA 1
ATOM 753 C C . ARG A 1 103 ? 3.125 -0.570 -14.437 1.00 53.88 103 ARG A C 1
ATOM 755 O O . ARG A 1 103 ? 2.137 -0.165 -15.054 1.00 53.88 103 ARG A O 1
ATOM 762 N N . ALA A 1 104 ? 3.403 -1.852 -14.193 1.00 54.25 104 ALA A N 1
ATOM 763 C CA . ALA A 1 104 ? 2.542 -2.924 -14.662 1.00 54.25 104 ALA A CA 1
ATOM 764 C C . ALA A 1 104 ? 1.085 -2.567 -14.323 1.00 54.25 104 ALA A C 1
ATOM 766 O O . ALA A 1 104 ? 0.815 -2.140 -13.190 1.00 54.25 104 ALA A O 1
ATOM 767 N N . PRO A 1 105 ? 0.153 -2.669 -15.286 1.00 58.75 105 PRO A N 1
ATOM 768 C CA . PRO A 1 105 ? -1.246 -2.405 -15.004 1.00 58.75 105 PRO A CA 1
ATOM 769 C C . PRO A 1 105 ? -1.679 -3.254 -13.803 1.00 58.75 105 PRO A C 1
ATOM 771 O O . PRO A 1 105 ? -1.224 -4.388 -13.639 1.00 58.75 105 PRO A O 1
ATOM 774 N N . LEU A 1 106 ? -2.574 -2.716 -12.964 1.00 60.00 106 LEU A N 1
ATOM 775 C CA . LEU A 1 106 ? -3.114 -3.387 -11.763 1.00 60.00 106 LEU A CA 1
ATOM 776 C C . LEU A 1 106 ? -3.695 -4.792 -12.048 1.00 60.00 106 LEU A C 1
ATOM 778 O O . LEU A 1 106 ? -3.971 -5.556 -11.130 1.00 60.00 106 LEU A O 1
ATOM 782 N N . GLU A 1 107 ? -3.864 -5.141 -13.320 1.00 63.16 107 GLU A N 1
ATOM 783 C CA . GLU A 1 107 ? -4.259 -6.449 -13.836 1.00 63.16 107 GLU A CA 1
ATOM 784 C C . GLU A 1 107 ? -3.215 -7.559 -13.589 1.00 63.16 107 GLU A C 1
ATOM 786 O O . GLU A 1 107 ? -3.575 -8.734 -13.589 1.00 63.16 107 GLU A O 1
ATOM 791 N N . ASN A 1 108 ? -1.948 -7.218 -13.317 1.00 73.81 108 ASN A N 1
ATOM 792 C CA . ASN A 1 108 ? -0.875 -8.185 -13.036 1.00 73.81 108 ASN A CA 1
ATOM 793 C C . ASN A 1 108 ? -0.657 -8.474 -11.538 1.00 73.81 108 ASN A C 1
ATOM 795 O O . ASN A 1 108 ? 0.338 -9.106 -11.170 1.00 73.81 108 ASN A O 1
ATOM 799 N N . LEU A 1 109 ? -1.572 -8.037 -10.667 1.00 86.56 109 LEU A N 1
ATOM 800 C CA . LEU A 1 109 ? -1.495 -8.325 -9.237 1.00 86.56 109 LEU A CA 1
ATOM 801 C C . LEU A 1 109 ? -1.700 -9.819 -8.961 1.00 86.56 109 LEU A C 1
ATOM 803 O O . LEU A 1 109 ? -2.662 -10.441 -9.416 1.00 86.56 109 LEU A O 1
ATOM 807 N N . ARG A 1 110 ? -0.793 -10.394 -8.174 1.00 90.00 110 ARG A N 1
ATOM 808 C CA . ARG A 1 110 ? -0.853 -11.774 -7.683 1.00 90.00 110 ARG A CA 1
ATOM 809 C C . ARG A 1 110 ? -0.903 -11.773 -6.157 1.00 90.00 110 ARG A C 1
ATOM 811 O O . ARG A 1 110 ? -0.351 -10.851 -5.560 1.00 90.00 110 ARG A O 1
ATOM 818 N N . PRO A 1 111 ? -1.520 -12.781 -5.521 1.00 92.56 111 PRO A N 1
ATOM 819 C CA . PRO A 1 111 ? -1.438 -12.944 -4.073 1.00 92.56 111 PRO A CA 1
ATOM 820 C C . PRO A 1 111 ? 0.018 -13.057 -3.606 1.00 92.56 111 PRO A C 1
ATOM 822 O O . PRO A 1 111 ? 0.823 -13.743 -4.243 1.00 92.56 111 PRO A O 1
ATOM 825 N N . ASP A 1 112 ? 0.345 -12.373 -2.515 1.00 93.50 112 ASP A N 1
ATOM 826 C CA . ASP A 1 112 ? 1.658 -12.414 -1.870 1.00 93.50 112 ASP A CA 1
ATOM 827 C C . ASP A 1 112 ? 1.731 -13.630 -0.928 1.00 93.50 112 ASP A C 1
ATOM 829 O O . ASP A 1 112 ? 0.930 -13.717 0.007 1.00 93.50 112 ASP A O 1
ATOM 833 N N . PRO A 1 113 ? 2.641 -14.598 -1.136 1.00 91.88 113 PRO A N 1
ATOM 834 C CA . PRO A 1 113 ? 2.703 -15.777 -0.284 1.00 91.88 113 PRO A CA 1
ATOM 835 C C . PRO A 1 113 ? 3.228 -15.424 1.114 1.00 91.88 113 PRO A C 1
ATOM 837 O O . PRO A 1 113 ? 4.425 -15.339 1.350 1.00 91.88 113 PRO A O 1
ATOM 840 N N . VAL A 1 114 ? 2.324 -15.261 2.078 1.00 93.94 114 VAL A N 1
ATOM 841 C CA . VAL A 1 114 ? 2.690 -14.939 3.465 1.00 93.94 114 VAL A CA 1
ATOM 842 C C . VAL A 1 114 ? 3.000 -16.203 4.264 1.00 93.94 114 VAL A C 1
ATOM 844 O O . VAL A 1 114 ? 2.132 -17.067 4.392 1.00 93.94 114 VAL A O 1
ATOM 847 N N . ALA A 1 115 ? 4.194 -16.271 4.855 1.00 93.25 115 ALA A N 1
ATOM 848 C CA . ALA A 1 115 ? 4.645 -17.374 5.707 1.00 93.25 115 ALA A CA 1
ATOM 849 C C . ALA A 1 115 ? 4.305 -17.160 7.193 1.00 93.25 115 ALA A C 1
ATOM 851 O O . ALA A 1 115 ? 3.966 -18.105 7.912 1.00 93.25 115 ALA A O 1
ATOM 852 N N . ARG A 1 116 ? 4.391 -15.911 7.668 1.00 94.69 116 ARG A N 1
ATOM 853 C CA . ARG A 1 116 ? 4.087 -15.544 9.057 1.00 94.69 116 ARG A CA 1
ATOM 854 C C . ARG A 1 116 ? 3.398 -14.194 9.125 1.00 94.69 116 ARG A C 1
ATOM 856 O O . ARG A 1 116 ? 3.661 -13.309 8.320 1.00 94.69 116 ARG A O 1
ATOM 863 N N . ILE A 1 117 ? 2.518 -14.040 10.102 1.00 95.44 117 ILE A N 1
ATOM 864 C CA . ILE A 1 117 ? 1.757 -12.813 10.327 1.00 95.44 117 ILE A CA 1
ATOM 865 C C . ILE A 1 117 ? 1.839 -12.474 11.802 1.00 95.44 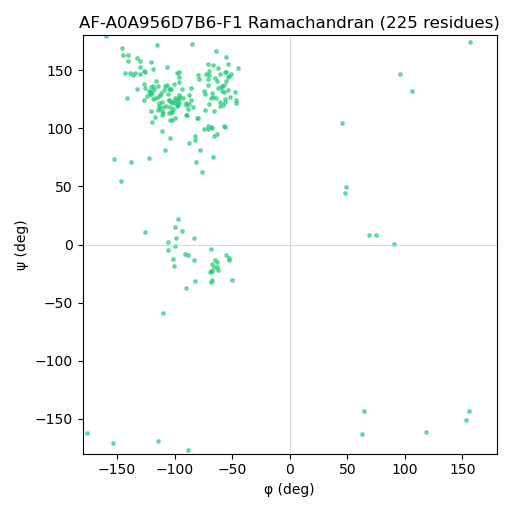117 ILE A C 1
ATOM 867 O O . ILE A 1 117 ? 1.596 -13.349 12.629 1.00 95.44 117 ILE A O 1
ATOM 871 N N . CYS A 1 118 ? 2.114 -11.218 12.127 1.00 96.31 118 CYS A N 1
ATOM 872 C CA . CYS A 1 118 ? 2.061 -10.696 13.487 1.00 96.31 118 CYS A CA 1
ATOM 873 C C . CYS A 1 118 ? 1.075 -9.531 13.543 1.00 96.31 118 CYS A C 1
ATOM 875 O O . CYS A 1 118 ? 1.156 -8.620 12.718 1.00 96.31 118 CYS A O 1
ATOM 877 N N . ILE A 1 119 ? 0.141 -9.556 14.498 1.00 95.88 119 ILE A N 1
ATOM 878 C CA . ILE A 1 119 ? -0.692 -8.381 14.783 1.00 95.88 119 ILE A CA 1
ATOM 879 C C . ILE A 1 119 ? -0.028 -7.570 15.887 1.00 95.88 119 ILE A C 1
ATOM 881 O O . ILE A 1 119 ? 0.257 -8.089 16.969 1.00 95.88 119 ILE A O 1
ATOM 885 N N . GLU A 1 120 ? 0.188 -6.291 15.606 1.00 94.75 120 GLU A N 1
ATOM 886 C CA . GLU A 1 120 ? 0.846 -5.351 16.503 1.00 94.75 120 GLU A CA 1
ATOM 887 C C . GLU A 1 120 ? 0.023 -4.070 16.641 1.00 94.75 120 GLU A C 1
ATOM 889 O O . GLU A 1 120 ? -0.799 -3.723 15.789 1.00 94.75 120 GLU A O 1
ATOM 894 N N . ARG A 1 121 ? 0.260 -3.351 17.737 1.00 92.50 121 ARG A N 1
ATOM 895 C CA . ARG A 1 121 ? -0.295 -2.023 17.981 1.00 92.50 121 ARG A CA 1
ATOM 896 C C . ARG A 1 121 ? 0.853 -1.030 18.063 1.00 92.50 121 ARG A C 1
ATOM 898 O O . ARG A 1 121 ? 1.771 -1.225 18.858 1.00 92.50 121 ARG A O 1
ATOM 905 N N . ASN A 1 122 ? 0.787 0.027 17.266 1.00 89.38 122 ASN A N 1
ATOM 906 C CA . ASN A 1 122 ? 1.740 1.131 17.296 1.00 89.38 122 ASN A CA 1
ATOM 907 C C . ASN A 1 122 ? 1.037 2.429 17.747 1.00 89.38 122 ASN A C 1
ATOM 909 O O . ASN A 1 122 ? -0.096 2.409 18.233 1.00 89.38 122 ASN A O 1
ATOM 913 N N . GLU A 1 123 ? 1.719 3.567 17.612 1.00 90.75 123 GLU A N 1
ATOM 914 C CA . GLU A 1 123 ? 1.176 4.881 17.987 1.00 90.75 123 GLU A CA 1
ATOM 915 C C . GLU A 1 123 ? 0.010 5.341 17.092 1.00 90.75 123 GLU A C 1
ATOM 917 O O . GLU A 1 123 ? -0.799 6.161 17.524 1.00 90.75 123 GLU A O 1
ATOM 922 N N . THR A 1 124 ? -0.093 4.825 15.862 1.00 88.38 124 THR A N 1
ATOM 923 C CA . THR A 1 124 ? -1.079 5.250 14.856 1.00 88.38 124 THR A CA 1
ATOM 924 C C . THR A 1 124 ? -2.276 4.307 14.719 1.00 88.38 124 THR A C 1
ATOM 926 O O . THR A 1 124 ? -3.277 4.701 14.122 1.00 88.38 124 THR A O 1
ATOM 929 N N . GLY A 1 125 ? -2.218 3.099 15.288 1.00 92.44 125 GLY A N 1
ATOM 930 C CA . GLY A 1 125 ? -3.308 2.125 15.259 1.00 92.44 125 GLY A CA 1
ATOM 931 C C . GLY A 1 125 ? -2.828 0.678 15.368 1.00 92.44 125 GLY A C 1
ATOM 932 O O . GLY A 1 125 ? -1.800 0.379 15.980 1.00 92.44 125 GLY A O 1
ATOM 933 N N . HIS A 1 126 ? -3.599 -0.236 14.782 1.00 94.88 126 HIS A N 1
ATOM 934 C CA . HIS A 1 126 ? -3.233 -1.644 14.646 1.00 94.88 126 HIS A CA 1
ATOM 935 C C . HIS A 1 126 ? -2.620 -1.893 13.264 1.00 94.88 126 HIS A C 1
ATOM 937 O O . HIS A 1 126 ? -3.046 -1.311 12.264 1.00 94.88 126 HIS A O 1
ATOM 943 N N . LEU A 1 127 ? -1.628 -2.776 13.194 1.00 96.00 127 LEU A N 1
ATOM 944 C CA . LEU A 1 127 ? -1.009 -3.208 11.942 1.00 96.00 127 LEU A CA 1
ATOM 945 C C . LEU A 1 127 ? -0.854 -4.726 11.920 1.00 96.00 127 LEU A C 1
ATOM 947 O O . LEU A 1 127 ? -0.631 -5.361 12.952 1.00 96.00 127 LEU A O 1
ATOM 951 N N . ALA A 1 128 ? -0.959 -5.302 10.728 1.00 96.75 128 ALA A N 1
ATOM 952 C CA . ALA A 1 128 ? -0.557 -6.670 10.450 1.00 96.75 128 ALA A CA 1
ATOM 953 C C . ALA A 1 128 ? 0.797 -6.652 9.735 1.00 96.75 128 ALA A C 1
ATOM 955 O O . ALA A 1 128 ? 0.901 -6.174 8.604 1.00 96.75 128 ALA A O 1
ATOM 956 N N . ARG A 1 129 ? 1.828 -7.179 10.390 1.00 96.88 129 ARG A N 1
ATOM 957 C CA . ARG A 1 129 ? 3.153 -7.393 9.807 1.00 96.88 129 ARG A CA 1
ATOM 958 C C . ARG A 1 129 ? 3.169 -8.763 9.145 1.00 96.88 129 ARG A C 1
ATOM 960 O O . ARG A 1 129 ? 2.979 -9.775 9.819 1.00 96.88 129 ARG A O 1
ATOM 967 N N . LEU A 1 130 ? 3.343 -8.791 7.830 1.00 95.62 130 LEU A N 1
ATOM 968 C CA . LEU A 1 130 ? 3.380 -10.007 7.025 1.00 95.62 130 LEU A CA 1
ATOM 969 C C . LEU A 1 130 ? 4.827 -10.285 6.629 1.00 95.62 130 LEU A C 1
ATOM 971 O O . LEU A 1 130 ? 5.479 -9.439 6.018 1.00 95.62 130 LEU A O 1
ATOM 975 N N . LEU A 1 131 ? 5.302 -11.477 6.969 1.00 95.50 131 LEU A N 1
ATOM 976 C CA . LEU A 1 131 ? 6.612 -11.983 6.595 1.00 95.50 131 LEU A CA 1
ATOM 977 C C . LEU A 1 131 ? 6.442 -13.032 5.501 1.00 95.50 131 LEU A C 1
ATOM 979 O O . LEU A 1 131 ? 5.660 -13.980 5.641 1.00 95.50 131 LEU A O 1
ATOM 983 N N . ASN A 1 132 ? 7.198 -12.867 4.429 1.00 93.50 132 ASN A N 1
ATOM 984 C CA . ASN A 1 132 ? 7.331 -13.838 3.363 1.00 93.50 132 ASN A CA 1
ATOM 985 C C . ASN A 1 132 ? 8.793 -14.288 3.330 1.00 93.50 132 ASN A C 1
ATOM 987 O O . ASN A 1 132 ? 9.679 -13.523 2.951 1.00 93.50 132 ASN A O 1
ATOM 991 N N . ASP A 1 133 ? 9.033 -15.538 3.726 1.00 91.44 133 ASP A N 1
ATOM 992 C CA . ASP A 1 133 ? 10.376 -16.125 3.798 1.00 91.44 133 ASP A CA 1
ATOM 993 C C . ASP A 1 133 ? 11.034 -16.238 2.404 1.00 91.44 133 ASP A C 1
ATOM 995 O O . ASP A 1 133 ? 12.236 -16.481 2.303 1.00 91.44 133 ASP A O 1
ATOM 999 N N . CYS A 1 134 ? 10.255 -16.078 1.323 1.00 89.12 134 CYS A N 1
ATOM 1000 C CA . CYS A 1 134 ? 10.695 -16.237 -0.059 1.00 89.12 134 CYS A CA 1
ATOM 1001 C C . CYS A 1 134 ? 9.982 -15.284 -1.042 1.00 89.12 134 CYS A C 1
ATOM 1003 O O . CYS A 1 134 ? 9.419 -15.723 -2.049 1.00 89.12 134 CYS A O 1
ATOM 1005 N N . GLY A 1 135 ? 10.021 -13.974 -0.777 1.00 81.38 135 GLY A N 1
ATOM 1006 C CA . GLY A 1 135 ? 9.349 -12.952 -1.596 1.00 81.38 135 GLY A CA 1
ATOM 1007 C C . GLY A 1 135 ? 9.945 -12.744 -2.991 1.00 81.38 135 GLY A C 1
ATOM 1008 O O . GLY A 1 135 ? 9.252 -12.321 -3.919 1.00 81.38 135 GLY A O 1
ATOM 1009 N N . GLY A 1 136 ? 11.218 -13.101 -3.177 1.00 86.25 136 GLY A N 1
ATOM 1010 C CA . GLY A 1 136 ? 11.914 -12.945 -4.455 1.00 86.25 136 GLY A CA 1
ATOM 1011 C C . GLY A 1 136 ? 12.052 -11.471 -4.856 1.00 86.25 136 GLY A C 1
ATOM 1012 O O . GLY A 1 136 ? 12.289 -10.618 -4.007 1.00 86.25 136 GLY A O 1
ATOM 1013 N N . CYS A 1 137 ? 11.932 -11.176 -6.153 1.00 85.56 137 CYS A N 1
ATOM 1014 C CA . CYS A 1 137 ? 12.087 -9.822 -6.711 1.00 85.56 137 CYS A CA 1
ATOM 1015 C C . CYS A 1 137 ? 10.751 -9.111 -6.979 1.00 85.56 137 CYS A C 1
ATOM 1017 O O . CYS A 1 137 ? 10.717 -8.167 -7.762 1.00 85.56 137 CYS A O 1
ATOM 1019 N N . ALA A 1 138 ? 9.642 -9.603 -6.427 1.00 87.88 138 ALA A N 1
ATOM 1020 C CA . ALA A 1 138 ? 8.339 -9.006 -6.684 1.00 87.88 138 ALA A CA 1
ATOM 1021 C C . ALA A 1 138 ? 8.222 -7.638 -5.995 1.00 87.88 138 ALA A C 1
ATOM 1023 O O . ALA A 1 138 ? 8.670 -7.459 -4.860 1.00 87.88 138 ALA A O 1
ATOM 1024 N N . HIS A 1 139 ? 7.569 -6.684 -6.651 1.00 87.88 139 HIS A N 1
ATOM 1025 C CA . HIS A 1 139 ? 7.208 -5.410 -6.037 1.00 87.88 139 HIS A CA 1
ATOM 1026 C C . HIS A 1 139 ? 5.965 -5.568 -5.169 1.00 87.88 139 HIS A C 1
ATOM 1028 O O . HIS A 1 139 ? 5.038 -6.313 -5.498 1.00 87.88 139 HIS A O 1
ATOM 1034 N N . GLN A 1 140 ? 5.916 -4.812 -4.074 1.00 91.00 140 GLN A N 1
ATOM 1035 C CA . GLN A 1 140 ? 4.765 -4.799 -3.178 1.00 91.00 140 GLN A CA 1
ATOM 1036 C C . GLN A 1 140 ? 3.569 -4.118 -3.854 1.00 91.00 140 GLN A C 1
ATOM 1038 O O . GLN A 1 140 ? 3.631 -2.952 -4.250 1.00 91.00 140 GLN A O 1
ATOM 1043 N N . GLY A 1 141 ? 2.469 -4.857 -3.983 1.00 89.06 141 GLY A N 1
ATOM 1044 C CA . GLY A 1 141 ? 1.166 -4.341 -4.387 1.00 89.06 141 GLY A CA 1
ATOM 1045 C C . GLY A 1 141 ? 0.343 -3.857 -3.186 1.00 89.06 141 GLY A C 1
ATOM 1046 O O . GLY A 1 141 ? 0.813 -3.878 -2.043 1.00 89.06 141 GLY A O 1
ATOM 1047 N N . PRO A 1 142 ? -0.911 -3.424 -3.407 1.00 90.31 142 PRO A N 1
ATOM 1048 C CA . PRO A 1 142 ? -1.795 -3.021 -2.321 1.00 90.31 142 PRO A CA 1
ATOM 1049 C C . PRO A 1 142 ? -1.971 -4.130 -1.272 1.00 90.31 142 PRO A C 1
ATOM 1051 O O . PRO A 1 142 ? -1.934 -5.329 -1.573 1.00 90.31 142 PRO A O 1
ATOM 1054 N N . CYS A 1 143 ? -2.174 -3.711 -0.021 1.00 94.50 143 CYS A N 1
ATOM 1055 C CA . CYS A 1 143 ? -2.668 -4.569 1.048 1.00 94.50 143 CYS A CA 1
ATOM 1056 C C . CYS A 1 143 ? -4.077 -4.143 1.415 1.00 94.50 143 CYS A C 1
ATOM 1058 O O . CYS A 1 143 ? -4.262 -3.046 1.945 1.00 94.50 143 CYS A O 1
ATOM 1060 N N . VAL A 1 144 ? -5.064 -4.992 1.148 1.00 95.38 144 VAL A N 1
ATOM 1061 C CA . VAL A 1 144 ? -6.429 -4.714 1.592 1.00 95.38 144 VAL A CA 1
ATOM 1062 C C . VAL A 1 144 ? -6.675 -5.459 2.894 1.00 95.38 144 VAL A C 1
ATOM 1064 O O . VAL A 1 144 ? -6.595 -6.682 2.928 1.00 95.38 144 VAL A O 1
ATOM 1067 N N . ALA A 1 145 ? -6.979 -4.714 3.956 1.00 96.44 145 ALA A N 1
ATOM 1068 C CA . ALA A 1 145 ? -7.403 -5.252 5.240 1.00 96.44 145 ALA A CA 1
ATOM 1069 C C . ALA A 1 145 ? -8.875 -4.908 5.478 1.00 96.44 145 ALA A C 1
ATOM 1071 O O . ALA A 1 145 ? -9.255 -3.735 5.468 1.00 96.44 145 ALA A O 1
ATOM 1072 N N . ARG A 1 146 ? -9.717 -5.922 5.687 1.00 97.19 146 ARG A N 1
ATOM 1073 C CA . ARG A 1 146 ? -11.138 -5.744 6.014 1.00 97.19 146 ARG A CA 1
ATOM 1074 C C . ARG A 1 146 ? -11.428 -6.383 7.360 1.00 97.19 146 ARG A C 1
ATOM 1076 O O . ARG A 1 146 ? -11.101 -7.545 7.573 1.00 97.19 146 ARG A O 1
ATOM 1083 N N . VAL A 1 147 ? -12.077 -5.635 8.245 1.00 96.06 147 VAL A N 1
ATOM 1084 C CA . VAL A 1 147 ? -12.578 -6.156 9.518 1.00 96.06 147 VAL A CA 1
ATOM 1085 C C . VAL A 1 147 ? -14.082 -6.328 9.382 1.00 96.06 147 VAL A C 1
ATOM 1087 O O . VAL A 1 147 ? -14.803 -5.368 9.113 1.00 96.06 147 VAL A O 1
ATOM 1090 N N . ARG A 1 148 ? -14.556 -7.564 9.521 1.00 94.62 148 ARG A N 1
ATOM 1091 C CA . ARG A 1 148 ? -15.981 -7.888 9.588 1.00 94.62 148 ARG A CA 1
ATOM 1092 C C . ARG A 1 148 ? -16.331 -8.178 11.031 1.00 94.62 148 ARG A C 1
ATOM 1094 O O . ARG A 1 148 ? -15.945 -9.211 11.575 1.00 94.62 148 ARG A O 1
ATOM 1101 N N . GLU A 1 149 ? -17.041 -7.250 11.649 1.00 90.94 149 GLU A N 1
ATOM 1102 C CA . GLU A 1 149 ? -17.526 -7.431 13.008 1.00 90.94 149 GLU A CA 1
ATOM 1103 C C . GLU A 1 149 ? -18.509 -8.598 13.070 1.00 90.94 149 GLU A C 1
ATOM 1105 O O . GLU A 1 149 ? -19.339 -8.813 12.180 1.00 90.94 149 GLU A O 1
ATOM 1110 N N . ARG A 1 150 ? -18.401 -9.366 14.147 1.00 85.25 150 ARG A N 1
ATOM 1111 C CA . ARG A 1 150 ? -19.288 -10.476 14.450 1.00 85.25 150 ARG A CA 1
ATOM 1112 C C . ARG A 1 150 ? -20.062 -10.121 15.704 1.00 85.25 150 ARG A C 1
ATOM 1114 O O . ARG A 1 150 ? -19.500 -10.030 16.791 1.00 85.25 150 ARG A O 1
ATOM 1121 N N . PHE A 1 151 ? -21.370 -10.001 15.543 1.00 72.94 151 PHE A N 1
ATOM 1122 C CA . PHE A 1 151 ? -22.304 -9.837 16.647 1.00 72.94 151 PHE A CA 1
ATOM 1123 C C . PHE A 1 151 ? -23.083 -11.137 16.803 1.00 72.94 151 PHE A C 1
ATOM 1125 O O . PHE A 1 151 ? -24.167 -11.300 16.249 1.00 72.94 151 PHE A O 1
ATOM 1132 N N . THR A 1 152 ? -22.478 -12.108 17.479 1.00 72.31 152 THR A N 1
ATOM 1133 C CA . THR A 1 152 ? -23.150 -13.356 17.856 1.00 72.31 152 THR A CA 1
ATOM 1134 C C . THR A 1 152 ? -23.166 -13.452 19.368 1.00 72.31 152 THR A C 1
ATOM 1136 O O . THR A 1 152 ? -22.116 -13.277 19.978 1.00 72.31 152 THR A O 1
ATOM 1139 N N . ASP A 1 153 ? -24.310 -13.792 19.955 1.00 77.56 153 ASP A N 1
ATOM 1140 C CA . ASP A 1 153 ? -24.449 -13.916 21.414 1.00 77.56 153 ASP A CA 1
ATOM 1141 C C . ASP A 1 153 ? -23.653 -15.105 21.996 1.00 77.56 153 ASP A C 1
ATOM 1143 O O . ASP A 1 153 ? -23.386 -15.152 23.195 1.00 77.56 153 ASP A O 1
ATOM 1147 N N . ASP A 1 154 ? -23.243 -16.053 21.145 1.00 78.75 154 ASP A N 1
ATOM 1148 C CA . ASP A 1 154 ? -22.582 -17.305 21.536 1.00 78.75 154 ASP A CA 1
ATOM 1149 C C . ASP A 1 154 ? -21.041 -17.229 21.591 1.00 78.75 154 ASP A C 1
ATOM 1151 O O . ASP A 1 154 ? -20.390 -18.178 22.031 1.00 78.75 154 ASP A O 1
ATOM 1155 N N . LEU A 1 155 ? -20.432 -16.128 21.136 1.00 75.12 155 LEU A N 1
ATOM 1156 C CA . LEU A 1 155 ? -18.977 -15.927 21.139 1.00 75.12 155 LEU A CA 1
ATOM 1157 C C . LEU A 1 155 ? -18.633 -14.568 21.764 1.00 75.12 155 LEU A C 1
ATOM 1159 O O . LEU A 1 155 ? -19.447 -13.648 21.690 1.00 75.12 155 LEU A O 1
ATOM 1163 N N . PRO A 1 156 ? -17.433 -14.404 22.357 1.00 83.44 156 PRO A N 1
ATOM 1164 C CA . PRO A 1 156 ? -16.959 -13.090 22.775 1.00 83.44 156 PRO A CA 1
ATOM 1165 C C . PRO A 1 156 ? -17.065 -12.072 21.625 1.00 83.44 156 PRO A C 1
ATOM 1167 O O . PRO A 1 156 ? -16.875 -12.458 20.465 1.00 83.44 156 PRO A O 1
ATOM 1170 N N . PRO A 1 157 ? -17.347 -10.788 21.920 1.00 89.00 157 PRO A N 1
ATOM 1171 C CA . PRO A 1 157 ? -17.403 -9.749 20.896 1.00 89.00 157 PRO A CA 1
ATOM 1172 C C . PRO A 1 157 ? -16.090 -9.709 20.108 1.00 89.00 157 PRO A C 1
ATOM 1174 O O . PRO A 1 157 ? -15.029 -10.017 20.651 1.00 89.00 157 PRO A O 1
ATOM 1177 N N . GLY A 1 158 ? -16.146 -9.343 18.830 1.00 91.81 158 GLY A N 1
ATOM 1178 C CA . GLY A 1 158 ? -14.969 -9.324 17.967 1.00 91.81 158 GLY A CA 1
ATOM 1179 C C . GLY A 1 158 ? -15.334 -9.454 16.495 1.00 91.81 158 GLY A C 1
ATOM 1180 O O . GLY A 1 158 ? -16.345 -8.908 16.054 1.00 91.81 158 GLY A O 1
ATOM 1181 N N . GLY A 1 159 ? -14.525 -10.169 15.715 1.00 94.44 159 GLY A N 1
ATOM 1182 C CA . GLY A 1 159 ? -14.733 -10.219 14.272 1.00 94.44 159 GLY A CA 1
ATOM 1183 C C . GLY A 1 159 ? -13.800 -11.136 13.495 1.00 94.44 159 GLY A C 1
ATOM 1184 O O . GLY A 1 159 ? -13.170 -12.054 14.023 1.00 94.44 159 GLY A O 1
ATOM 1185 N N . GLU A 1 160 ? -13.755 -10.897 12.194 1.00 95.69 160 GLU A N 1
ATOM 1186 C CA . GLU A 1 160 ? -12.862 -11.550 11.244 1.00 95.69 160 GLU A CA 1
ATOM 1187 C C . GLU A 1 160 ? -12.026 -10.485 10.548 1.00 95.69 160 GLU A C 1
ATOM 1189 O O . GLU A 1 160 ? -12.561 -9.474 10.097 1.00 95.69 160 GLU A O 1
ATOM 1194 N N . ILE A 1 161 ? -10.717 -10.707 10.487 1.00 96.94 161 ILE A N 1
ATOM 1195 C CA . ILE A 1 161 ? -9.775 -9.844 9.780 1.00 96.94 161 ILE A CA 1
ATOM 1196 C C . ILE A 1 161 ? -9.388 -10.572 8.500 1.00 96.94 161 ILE A C 1
ATOM 1198 O O . ILE A 1 161 ? -8.750 -11.618 8.565 1.00 96.94 161 ILE A O 1
ATOM 1202 N N . GLU A 1 162 ? -9.786 -10.042 7.351 1.00 97.50 162 GLU A N 1
ATOM 1203 C CA . GLU A 1 162 ? -9.402 -10.543 6.031 1.00 97.50 162 GLU A CA 1
ATOM 1204 C C . GLU A 1 162 ? -8.280 -9.672 5.467 1.00 97.50 162 GLU A C 1
ATOM 1206 O O . GLU A 1 162 ? -8.455 -8.461 5.311 1.00 97.50 162 GLU A O 1
ATOM 1211 N N . LEU A 1 163 ? -7.141 -10.289 5.159 1.00 97.06 163 LEU A N 1
ATOM 1212 C CA . LEU A 1 163 ? -6.000 -9.648 4.515 1.00 97.06 163 LEU A CA 1
ATOM 1213 C C . LEU A 1 163 ? -5.826 -10.220 3.108 1.00 97.06 163 LEU A C 1
ATOM 1215 O O . LEU A 1 163 ? -5.750 -11.435 2.925 1.00 97.06 163 LEU A O 1
ATOM 1219 N N . GLU A 1 164 ? -5.732 -9.328 2.129 1.00 96.69 164 GLU A N 1
ATOM 1220 C CA . GLU A 1 164 ? -5.493 -9.650 0.718 1.00 96.69 164 GLU A CA 1
ATOM 1221 C C . GLU A 1 164 ? -4.219 -8.921 0.261 1.00 96.69 164 GLU A C 1
ATOM 1223 O O . GLU A 1 164 ? -4.289 -7.859 -0.375 1.00 96.69 164 GLU A O 1
ATOM 1228 N N . PRO A 1 165 ? -3.033 -9.402 0.678 1.00 95.69 165 PRO A N 1
ATOM 1229 C CA . PRO A 1 165 ? -1.770 -8.833 0.251 1.00 95.69 165 PRO A CA 1
ATOM 1230 C C . PRO A 1 165 ? -1.477 -9.236 -1.194 1.00 95.69 165 PRO A C 1
ATOM 1232 O O . PRO A 1 165 ? -1.559 -10.403 -1.567 1.00 95.69 165 PRO A O 1
ATOM 1235 N N . THR A 1 166 ? -1.106 -8.264 -2.022 1.00 94.25 166 THR A N 1
ATOM 1236 C CA . THR A 1 166 ? -0.735 -8.528 -3.418 1.00 94.25 166 THR A CA 1
ATOM 1237 C C . THR A 1 166 ? 0.690 -8.097 -3.726 1.00 94.25 166 THR A C 1
ATOM 1239 O O . THR A 1 166 ? 1.247 -7.235 -3.042 1.00 94.25 166 THR A O 1
ATOM 1242 N N . VAL A 1 167 ? 1.267 -8.697 -4.761 1.00 92.38 167 VAL A N 1
ATOM 1243 C CA . VAL A 1 167 ? 2.556 -8.358 -5.369 1.00 92.38 167 VAL A CA 1
ATOM 1244 C C . VAL A 1 167 ? 2.411 -8.289 -6.885 1.00 92.38 167 VAL A C 1
ATOM 1246 O O . VAL A 1 167 ? 1.475 -8.853 -7.456 1.00 92.38 167 VAL A O 1
ATOM 1249 N N . TYR A 1 168 ? 3.339 -7.616 -7.553 1.00 87.94 168 TYR A N 1
ATOM 1250 C CA . TYR A 1 168 ? 3.423 -7.603 -9.012 1.00 87.94 168 TYR A CA 1
ATOM 1251 C C . TYR A 1 168 ? 4.875 -7.660 -9.474 1.00 87.94 168 TYR A C 1
ATOM 1253 O O . TYR A 1 168 ? 5.800 -7.393 -8.715 1.00 87.94 168 TYR A O 1
ATOM 1261 N N . PHE A 1 169 ? 5.059 -8.002 -10.743 1.00 83.50 169 PHE A N 1
ATOM 1262 C CA . PHE A 1 169 ? 6.335 -7.886 -11.435 1.00 83.50 169 PHE A CA 1
ATOM 1263 C C . PHE A 1 169 ? 6.154 -6.829 -12.519 1.00 83.50 169 PHE A C 1
ATOM 1265 O O . PHE A 1 169 ? 5.183 -6.884 -13.278 1.00 83.50 169 PHE A O 1
ATOM 1272 N N . GLY A 1 170 ? 7.036 -5.840 -12.535 1.00 74.00 170 GLY A N 1
ATOM 1273 C CA . GLY A 1 170 ? 7.147 -4.877 -13.613 1.00 74.00 170 GLY A CA 1
ATOM 1274 C C . GLY A 1 170 ? 7.698 -5.544 -14.868 1.00 74.00 170 GLY A C 1
ATOM 1275 O O . GLY A 1 170 ? 8.519 -6.460 -14.801 1.00 74.00 170 GLY A O 1
ATOM 1276 N N . ASP A 1 171 ? 7.285 -5.044 -16.029 1.00 70.44 171 ASP A N 1
ATOM 1277 C CA . ASP A 1 171 ? 7.711 -5.589 -17.324 1.00 70.44 171 ASP A CA 1
ATOM 1278 C C . ASP A 1 171 ? 9.229 -5.447 -17.565 1.00 70.44 171 ASP A C 1
ATOM 1280 O O . ASP A 1 171 ? 9.798 -6.123 -18.421 1.00 70.44 171 ASP A O 1
ATOM 1284 N N . CYS A 1 172 ? 9.902 -4.615 -16.765 1.00 69.81 172 CYS A N 1
ATOM 1285 C CA . CYS A 1 172 ? 11.336 -4.348 -16.837 1.00 69.81 172 CYS A CA 1
ATOM 1286 C C . CYS A 1 172 ? 12.175 -4.993 -15.732 1.00 69.81 172 CYS A C 1
ATOM 1288 O O . CYS A 1 172 ? 13.394 -4.828 -15.734 1.00 69.81 172 CYS A O 1
ATOM 1290 N N . ASP A 1 173 ? 11.576 -5.773 -14.828 1.00 72.75 173 ASP A N 1
ATOM 1291 C CA . ASP A 1 173 ? 12.322 -6.409 -13.728 1.00 72.75 173 ASP A CA 1
ATOM 1292 C C . ASP A 1 173 ? 13.288 -7.511 -14.207 1.00 72.75 173 ASP A C 1
ATOM 1294 O O . ASP A 1 173 ? 14.053 -8.080 -13.425 1.00 72.75 173 ASP A O 1
ATOM 1298 N N . GLY A 1 174 ? 13.282 -7.816 -15.509 1.00 77.56 174 GLY A N 1
ATOM 1299 C CA . GLY A 1 174 ? 14.076 -8.885 -16.093 1.00 77.56 174 GLY A CA 1
ATOM 1300 C C . GLY A 1 174 ? 13.681 -10.255 -15.537 1.00 77.56 174 GLY A C 1
ATOM 1301 O O . GLY A 1 174 ? 12.609 -10.458 -14.967 1.00 77.56 174 GLY A O 1
ATOM 1302 N N . VAL A 1 175 ? 14.551 -11.246 -15.729 1.00 80.69 175 VAL A N 1
ATOM 1303 C CA . VAL A 1 175 ? 14.345 -12.570 -15.133 1.00 80.69 175 VAL A CA 1
ATOM 1304 C C . VAL A 1 175 ? 14.791 -12.508 -13.677 1.00 80.69 175 VAL A C 1
ATOM 1306 O O . VAL A 1 175 ? 15.991 -12.461 -13.411 1.00 80.69 175 VAL A O 1
ATOM 1309 N N . CYS A 1 176 ? 13.839 -12.549 -12.740 1.00 81.12 176 CYS A N 1
ATOM 1310 C CA . CYS A 1 176 ? 14.165 -12.674 -11.322 1.00 81.12 176 CYS A CA 1
ATOM 1311 C C . CYS A 1 176 ? 14.925 -13.995 -11.089 1.00 81.12 176 CYS A C 1
ATOM 1313 O O . CYS A 1 176 ? 14.386 -15.071 -11.385 1.00 81.12 176 CYS A O 1
ATOM 1315 N N . PRO A 1 177 ? 16.178 -13.955 -10.599 1.00 83.94 177 PRO 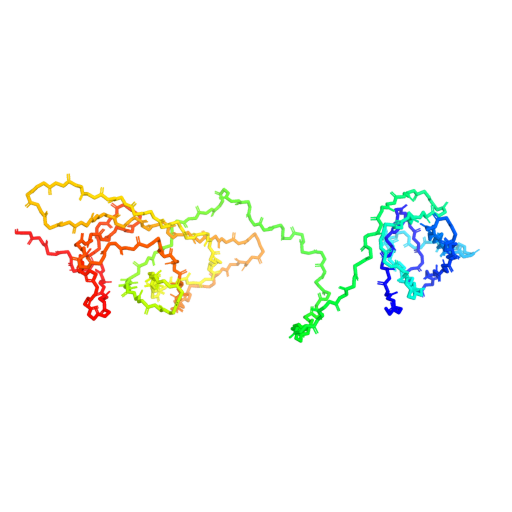A N 1
ATOM 1316 C CA . PRO A 1 177 ? 16.913 -15.169 -10.283 1.00 83.94 177 PRO A CA 1
ATOM 1317 C C . PRO A 1 177 ? 16.186 -15.954 -9.177 1.00 83.94 177 PRO A C 1
ATOM 1319 O O . PRO A 1 177 ? 15.513 -15.348 -8.344 1.00 83.94 177 PRO A O 1
ATOM 1322 N N . PRO A 1 178 ? 16.326 -17.292 -9.120 1.00 80.69 178 PRO A N 1
ATOM 1323 C CA . PRO A 1 178 ? 15.667 -18.131 -8.118 1.00 80.69 178 PRO A CA 1
ATOM 1324 C C . PRO A 1 178 ? 16.378 -18.014 -6.760 1.00 80.69 178 PRO A C 1
ATOM 1326 O O . PRO A 1 178 ? 16.963 -18.974 -6.258 1.00 80.69 178 PRO A O 1
ATOM 1329 N N . VAL A 1 179 ? 16.380 -16.812 -6.193 1.00 86.31 179 VAL A N 1
ATOM 1330 C CA . VAL A 1 179 ? 16.921 -16.509 -4.870 1.00 86.31 179 VAL A CA 1
ATOM 1331 C C . VAL A 1 179 ? 15.771 -16.239 -3.916 1.00 86.31 179 VAL A C 1
ATOM 1333 O O . VAL A 1 179 ? 14.799 -15.564 -4.245 1.00 86.31 179 VAL A O 1
ATOM 1336 N N . CYS A 1 180 ? 15.890 -16.804 -2.724 1.00 88.50 180 CYS A N 1
ATOM 1337 C CA . CYS A 1 180 ? 14.922 -16.627 -1.662 1.00 88.50 180 CYS A CA 1
ATOM 1338 C C . CYS A 1 180 ? 15.351 -15.407 -0.847 1.00 88.50 180 CYS A C 1
ATOM 1340 O O . CYS A 1 180 ? 16.419 -15.424 -0.233 1.00 88.50 180 CYS A O 1
ATOM 1342 N N . ILE A 1 181 ? 14.567 -14.335 -0.926 1.00 88.75 181 ILE A N 1
ATOM 1343 C CA . ILE A 1 181 ? 14.793 -13.097 -0.181 1.00 88.75 181 ILE A CA 1
ATOM 1344 C C . ILE A 1 181 ? 13.634 -12.972 0.797 1.00 88.75 181 ILE A C 1
ATOM 1346 O O . ILE A 1 181 ? 12.479 -12.968 0.374 1.00 88.75 181 ILE A O 1
ATOM 1350 N N . GLU A 1 182 ? 13.955 -12.905 2.086 1.00 91.25 182 GLU A N 1
ATOM 1351 C CA . GLU A 1 182 ? 12.967 -12.621 3.118 1.00 91.25 182 GLU A CA 1
ATOM 1352 C C . GLU A 1 182 ? 12.473 -11.186 2.933 1.00 91.25 182 GLU A C 1
ATOM 1354 O O . GLU A 1 182 ? 13.268 -10.246 2.834 1.00 91.25 182 GLU A O 1
ATOM 1359 N N . THR A 1 183 ? 11.159 -11.025 2.849 1.00 93.06 183 THR A N 1
ATOM 1360 C CA . THR A 1 183 ? 10.523 -9.720 2.691 1.00 93.06 183 THR A CA 1
ATOM 1361 C C . THR A 1 183 ? 9.476 -9.525 3.766 1.00 93.06 183 THR A C 1
ATOM 1363 O O . THR A 1 183 ? 8.685 -10.426 4.052 1.00 93.06 183 THR A O 1
ATOM 1366 N N . GLU A 1 184 ? 9.439 -8.318 4.309 1.00 94.81 184 GLU A N 1
ATOM 1367 C CA . GLU A 1 184 ? 8.461 -7.898 5.299 1.00 94.81 184 GLU A CA 1
ATOM 1368 C C . GLU A 1 184 ? 7.604 -6.765 4.727 1.00 94.81 184 GLU A C 1
ATOM 1370 O O . GLU A 1 184 ? 8.099 -5.884 4.014 1.00 94.81 184 GLU A O 1
ATOM 1375 N N . ARG A 1 185 ? 6.307 -6.790 5.033 1.00 94.31 185 ARG A N 1
ATOM 1376 C CA . ARG A 1 185 ? 5.369 -5.715 4.694 1.00 94.31 185 ARG A CA 1
ATOM 1377 C C . ARG A 1 185 ? 4.422 -5.443 5.849 1.00 94.31 185 ARG A C 1
ATOM 1379 O O . ARG A 1 185 ? 3.994 -6.355 6.555 1.00 94.31 185 ARG A O 1
ATOM 1386 N N . GLU A 1 186 ? 4.032 -4.186 5.980 1.00 96.12 186 GLU A N 1
ATOM 1387 C CA . GLU A 1 186 ? 3.040 -3.756 6.958 1.00 96.12 186 GLU A CA 1
ATOM 1388 C C . GLU A 1 186 ? 1.704 -3.482 6.265 1.00 96.12 186 GLU A C 1
ATOM 1390 O O . GLU A 1 186 ? 1.634 -2.829 5.222 1.00 96.12 186 GLU A O 1
ATOM 1395 N N . CYS A 1 187 ? 0.630 -3.996 6.852 1.00 96.56 187 CYS A N 1
ATOM 1396 C CA . CYS A 1 187 ? -0.735 -3.801 6.394 1.00 96.56 187 CYS A CA 1
ATOM 1397 C C . CYS A 1 187 ? -1.530 -3.115 7.505 1.00 96.56 187 CYS A C 1
ATOM 1399 O O . CYS A 1 187 ? -1.840 -3.765 8.509 1.00 96.56 187 CYS A O 1
ATOM 1401 N N . PRO A 1 188 ? -1.844 -1.815 7.371 1.00 96.31 188 PRO A N 1
ATOM 1402 C CA . PRO A 1 188 ? -2.601 -1.106 8.390 1.00 96.31 188 PRO A CA 1
ATOM 1403 C C . PRO A 1 188 ? -3.983 -1.741 8.538 1.00 96.31 188 PRO A C 1
ATOM 1405 O O . PRO A 1 188 ? -4.656 -2.039 7.546 1.00 96.31 188 PRO A O 1
ATOM 1408 N N . LEU A 1 189 ? -4.395 -1.956 9.782 1.00 96.56 189 LEU A N 1
ATOM 1409 C CA . LEU A 1 189 ? -5.706 -2.492 10.107 1.00 96.56 189 LEU A CA 1
ATOM 1410 C C . LEU A 1 189 ? -6.659 -1.350 10.479 1.00 96.56 189 LEU A C 1
ATOM 1412 O O . LEU A 1 189 ? -6.233 -0.357 11.073 1.00 96.56 189 LEU A O 1
ATOM 1416 N N . PRO A 1 190 ? -7.960 -1.492 10.180 1.00 95.44 190 PRO A N 1
ATOM 1417 C CA . PRO A 1 190 ? -8.996 -0.700 10.831 1.00 95.44 190 PRO A CA 1
ATOM 1418 C C . PRO A 1 190 ? -8.937 -0.827 12.361 1.00 95.44 190 PRO A C 1
ATOM 1420 O O . PRO A 1 190 ? -8.378 -1.787 12.893 1.00 95.44 190 PRO A O 1
ATOM 1423 N N . GLU A 1 191 ? -9.558 0.122 13.063 1.00 94.12 191 GLU A N 1
ATOM 1424 C CA . GLU A 1 191 ? -9.672 0.079 14.522 1.00 94.12 191 GLU A CA 1
ATOM 1425 C C . GLU A 1 191 ? -10.368 -1.210 14.980 1.00 94.12 191 GLU A C 1
ATOM 1427 O O . GLU A 1 191 ? -11.415 -1.596 14.455 1.00 94.12 191 GLU A O 1
ATOM 1432 N N . LEU A 1 192 ? -9.765 -1.879 15.963 1.00 94.31 192 LEU A N 1
ATOM 1433 C CA . LEU A 1 192 ? -10.292 -3.100 16.556 1.00 94.31 192 LEU A CA 1
ATOM 1434 C C . LEU A 1 192 ? -10.982 -2.786 17.888 1.00 94.31 192 LEU A C 1
ATOM 1436 O O . LEU A 1 192 ? -10.455 -2.043 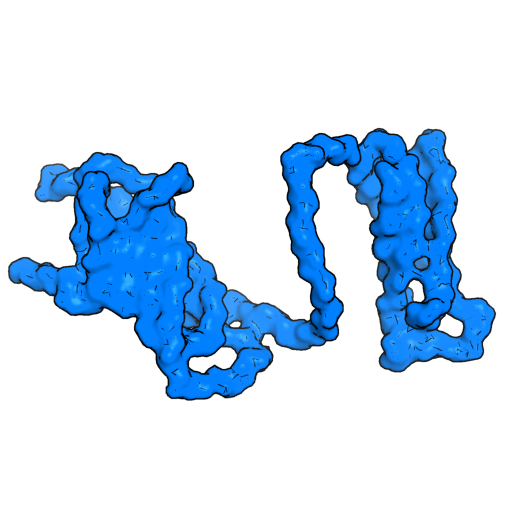18.714 1.00 94.31 192 LEU A O 1
ATOM 1440 N N . LEU A 1 193 ? -12.138 -3.410 18.126 1.00 93.44 193 LEU A N 1
ATOM 1441 C CA . LEU A 1 193 ? -12.830 -3.390 19.416 1.00 93.44 193 LEU A CA 1
ATOM 1442 C C . LEU A 1 193 ? -11.911 -3.896 20.542 1.00 93.44 193 LEU A C 1
ATOM 1444 O O . LEU A 1 193 ? -11.436 -5.037 20.449 1.00 93.44 193 LEU A O 1
ATOM 1448 N N . PRO A 1 194 ? -11.713 -3.103 21.614 1.00 92.50 194 PRO A N 1
ATOM 1449 C CA . PRO A 1 194 ? -10.868 -3.499 22.728 1.00 92.50 194 PRO A CA 1
ATOM 1450 C C . PRO A 1 194 ? -11.317 -4.793 23.408 1.00 92.50 194 PRO A C 1
ATOM 1452 O O . PRO A 1 194 ? -12.499 -4.951 23.723 1.00 92.50 194 PRO A O 1
ATOM 1455 N N . GLY A 1 195 ? -10.381 -5.715 23.648 1.00 92.19 195 GLY A N 1
ATOM 1456 C CA . GLY A 1 195 ? -10.686 -7.040 24.209 1.00 92.19 195 GLY A CA 1
ATOM 1457 C C . GLY A 1 195 ? -11.457 -7.977 23.268 1.00 92.19 195 GLY A C 1
ATOM 1458 O O . GLY A 1 195 ? -11.918 -9.034 23.704 1.00 92.19 195 GLY A O 1
ATOM 1459 N N . GLY A 1 196 ? -11.633 -7.598 21.997 1.00 93.38 196 GLY A N 1
ATOM 1460 C CA . GLY A 1 196 ? -12.363 -8.391 21.015 1.00 93.38 196 GLY A CA 1
ATOM 1461 C C . GLY A 1 196 ? -11.597 -9.636 20.558 1.00 93.38 196 GLY A C 1
ATOM 1462 O O . GLY A 1 196 ? -10.373 -9.612 20.448 1.00 93.38 196 GLY A O 1
ATOM 1463 N N . TYR A 1 197 ? -12.311 -10.722 20.260 1.00 93.81 197 TYR A N 1
ATOM 1464 C CA . TYR A 1 197 ? -11.747 -11.952 19.698 1.00 93.81 197 TYR A CA 1
ATOM 1465 C C . TYR A 1 197 ? -11.757 -11.914 18.163 1.00 93.81 197 TYR A C 1
ATOM 1467 O O . TYR A 1 197 ? -12.817 -11.797 17.541 1.00 93.81 197 TYR A O 1
ATOM 1475 N N . TYR A 1 198 ? -10.590 -12.056 17.539 1.00 94.56 198 TYR A N 1
ATOM 1476 C CA . TYR A 1 198 ? -10.436 -11.954 16.088 1.00 94.56 198 TYR A CA 1
ATOM 1477 C C . TYR A 1 198 ? -9.872 -13.231 15.481 1.00 94.56 198 TYR A C 1
ATOM 1479 O O . TYR A 1 198 ? -8.882 -13.781 15.966 1.00 94.56 198 TYR A O 1
ATOM 1487 N N . ARG A 1 199 ? -10.468 -13.667 14.366 1.00 94.69 199 ARG A N 1
ATOM 1488 C CA . ARG A 1 199 ? -9.875 -14.672 13.472 1.00 94.69 199 ARG A CA 1
ATOM 1489 C C . ARG A 1 199 ? -9.239 -13.980 12.275 1.00 94.69 199 ARG A C 1
ATOM 1491 O O . ARG A 1 199 ? -9.910 -13.218 11.584 1.00 94.69 199 ARG A O 1
ATOM 1498 N N . VAL A 1 200 ? -7.966 -14.270 12.032 1.00 95.31 200 VAL A N 1
ATOM 1499 C CA . VAL A 1 200 ? -7.197 -13.694 10.927 1.00 95.31 200 VAL A CA 1
ATOM 1500 C C . VAL A 1 200 ? -7.218 -14.649 9.741 1.00 95.31 200 VAL A C 1
ATOM 1502 O O . VAL A 1 200 ? -6.904 -15.836 9.875 1.00 95.31 200 VAL A O 1
ATOM 1505 N N . TRP A 1 201 ? -7.573 -14.111 8.582 1.00 95.81 201 TRP A N 1
ATOM 1506 C CA . TRP A 1 201 ? -7.605 -14.782 7.295 1.00 95.81 201 TRP A CA 1
ATOM 1507 C C . TRP A 1 201 ? -6.646 -14.086 6.336 1.00 95.81 201 TRP A C 1
ATOM 1509 O O . TRP A 1 201 ? -6.636 -12.859 6.261 1.00 95.81 201 TRP A O 1
ATOM 1519 N N . VAL A 1 202 ? -5.876 -14.863 5.578 1.00 95.62 202 VAL A N 1
ATOM 1520 C CA . VAL A 1 202 ? -5.030 -14.349 4.492 1.00 95.62 202 VAL A CA 1
ATOM 1521 C C . VAL A 1 202 ? -5.354 -15.107 3.225 1.00 95.62 202 VAL A C 1
ATOM 1523 O O . VAL A 1 202 ? -5.348 -16.339 3.234 1.00 95.62 202 VAL A O 1
ATOM 1526 N N . ASP A 1 203 ? -5.714 -14.374 2.173 1.00 91.88 203 ASP A N 1
ATOM 1527 C CA . ASP A 1 203 ? -6.137 -14.933 0.884 1.00 91.88 203 ASP A CA 1
ATOM 1528 C C . ASP A 1 203 ? -7.193 -16.046 1.038 1.00 91.88 203 ASP A C 1
ATOM 1530 O O . ASP A 1 203 ? -7.114 -17.130 0.452 1.00 91.88 203 ASP A O 1
ATOM 1534 N N . GLY A 1 204 ? -8.181 -15.795 1.904 1.00 91.88 204 GLY A N 1
ATOM 1535 C CA . GLY A 1 204 ? -9.294 -16.710 2.173 1.00 91.88 204 GLY A CA 1
ATOM 1536 C C . GLY A 1 204 ? -8.948 -17.936 3.027 1.00 91.88 204 GLY A C 1
ATOM 1537 O O . GLY A 1 204 ? -9.796 -18.815 3.188 1.00 91.88 204 GLY A O 1
ATOM 1538 N N . ARG A 1 205 ? -7.740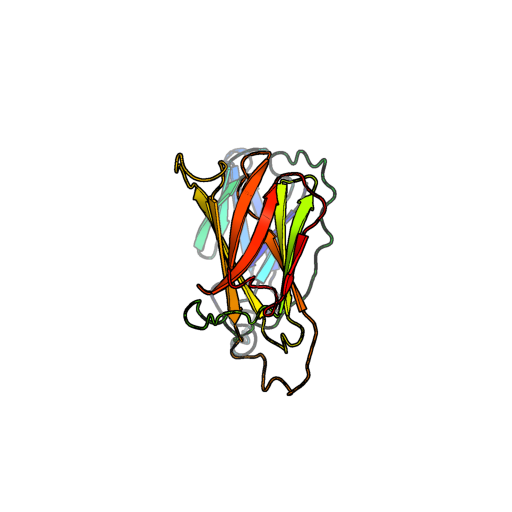 -18.019 3.599 1.00 92.69 205 ARG A N 1
ATOM 1539 C CA . ARG A 1 205 ? -7.326 -19.120 4.486 1.00 92.69 205 ARG A CA 1
ATOM 1540 C C . ARG A 1 205 ? -7.203 -18.652 5.933 1.00 92.69 205 ARG A C 1
ATOM 1542 O O . ARG A 1 205 ? -6.576 -17.618 6.164 1.00 92.69 205 ARG A O 1
ATOM 1549 N N . PRO A 1 206 ? -7.751 -19.389 6.915 1.00 91.94 206 PRO A N 1
ATOM 1550 C CA . PRO A 1 206 ? -7.597 -19.027 8.314 1.00 91.94 206 PRO A CA 1
ATOM 1551 C C . PRO A 1 206 ? -6.149 -19.284 8.729 1.00 91.94 206 PRO A C 1
ATOM 1553 O O . PRO A 1 206 ? -5.564 -20.303 8.361 1.00 91.94 206 PRO A O 1
ATOM 1556 N N . ARG A 1 207 ? -5.571 -18.351 9.480 1.00 92.06 207 ARG A N 1
ATOM 1557 C CA . ARG A 1 207 ? -4.175 -18.431 9.925 1.00 92.06 207 ARG A CA 1
ATOM 1558 C C . ARG A 1 207 ? -4.096 -18.678 11.420 1.00 92.06 207 ARG A C 1
ATOM 1560 O O . ARG A 1 207 ? -3.571 -19.693 11.848 1.00 92.06 207 ARG A O 1
ATOM 1567 N N . PHE A 1 208 ? -4.673 -17.777 12.206 1.00 93.00 208 PHE A N 1
ATOM 1568 C CA . PHE A 1 208 ? -4.702 -17.881 13.661 1.00 93.00 208 PHE A CA 1
ATOM 1569 C C . PHE A 1 208 ? -5.828 -17.022 14.240 1.00 93.00 208 PHE A C 1
ATOM 1571 O O . PHE A 1 208 ? -6.575 -16.352 13.517 1.00 93.00 208 PHE A O 1
ATOM 1578 N N . THR A 1 209 ? -5.957 -17.056 15.562 1.00 92.94 209 THR A N 1
ATOM 1579 C CA . THR A 1 209 ? -6.900 -16.228 16.315 1.00 92.94 209 THR A CA 1
ATOM 1580 C C . THR A 1 209 ? -6.189 -15.539 17.466 1.00 92.94 209 THR A C 1
ATOM 1582 O O . THR A 1 209 ? -5.288 -16.135 18.053 1.00 92.94 209 THR A O 1
ATOM 1585 N N . PHE A 1 210 ? -6.606 -14.329 17.820 1.00 94.12 210 PHE A N 1
ATOM 1586 C CA . PHE A 1 210 ? -6.052 -13.588 18.954 1.00 94.12 210 PHE A CA 1
ATOM 1587 C C . PHE A 1 210 ? -7.135 -12.751 19.645 1.00 94.12 210 PHE A C 1
ATOM 1589 O O . PHE A 1 210 ? -8.246 -12.604 19.129 1.00 94.12 210 PHE A O 1
ATOM 1596 N N . VAL A 1 211 ? -6.808 -12.218 20.822 1.00 93.94 211 VAL A N 1
ATOM 1597 C CA . VAL A 1 211 ? -7.662 -11.288 21.569 1.00 93.94 211 VAL A CA 1
ATOM 1598 C C . VAL A 1 211 ? -6.996 -9.916 21.563 1.00 93.94 211 VAL A C 1
ATOM 1600 O O . VAL A 1 211 ? -5.811 -9.798 21.859 1.00 93.94 211 VAL A O 1
ATOM 1603 N N . GLU A 1 212 ? -7.738 -8.872 21.210 1.00 93.56 212 GLU A N 1
ATOM 1604 C CA . GLU A 1 212 ? -7.219 -7.505 21.231 1.00 93.56 212 GLU A CA 1
ATOM 1605 C C . GLU A 1 212 ? -6.772 -7.127 22.654 1.00 93.56 212 GLU A C 1
ATOM 1607 O O . GLU A 1 212 ? -7.453 -7.427 23.637 1.00 93.56 212 GLU A O 1
ATOM 1612 N N . GLY A 1 213 ? -5.601 -6.494 22.762 1.00 87.50 213 GLY A N 1
ATOM 1613 C CA . GLY A 1 213 ? -5.050 -6.036 24.037 1.00 87.50 213 GLY A CA 1
ATOM 1614 C C . GLY A 1 213 ? -4.148 -7.049 24.748 1.00 87.50 213 GLY A C 1
ATOM 1615 O O . GLY A 1 213 ? -3.618 -6.730 25.813 1.00 87.50 213 GLY A O 1
ATOM 1616 N N . THR A 1 214 ? -3.929 -8.238 24.176 1.00 88.50 214 THR A N 1
ATOM 1617 C CA . THR A 1 214 ? -2.868 -9.156 24.624 1.00 88.50 214 THR A CA 1
ATOM 1618 C C . THR A 1 214 ? -1.519 -8.818 23.978 1.00 88.50 214 THR A C 1
ATOM 1620 O O . THR A 1 214 ? -1.438 -7.961 23.099 1.00 88.50 214 THR A O 1
ATOM 1623 N N . GLU A 1 215 ? -0.441 -9.475 24.420 1.00 84.88 215 GLU A N 1
ATOM 1624 C CA . GLU A 1 215 ? 0.888 -9.339 23.804 1.00 84.88 215 GLU A CA 1
ATOM 1625 C C . GLU A 1 215 ? 0.852 -9.617 22.283 1.00 84.88 215 GLU A C 1
ATOM 1627 O O . GLU A 1 215 ? -0.045 -10.338 21.817 1.00 84.88 215 GLU A O 1
ATOM 1632 N N . PRO A 1 216 ? 1.808 -9.059 21.504 1.00 78.81 216 PRO A N 1
ATOM 1633 C CA . PRO A 1 216 ? 1.900 -9.285 20.065 1.00 78.81 216 PRO A CA 1
ATOM 1634 C C . PRO A 1 216 ? 1.765 -10.767 19.734 1.00 78.81 216 PRO A C 1
ATOM 1636 O O . PRO A 1 216 ? 2.522 -11.603 20.231 1.00 78.81 216 PRO A O 1
ATOM 1639 N N . THR A 1 217 ? 0.768 -11.095 18.917 1.00 87.12 217 THR A N 1
ATOM 1640 C CA . THR A 1 217 ? 0.467 -12.483 18.566 1.00 87.12 217 THR A CA 1
ATOM 1641 C C . THR A 1 217 ? 0.888 -12.721 17.128 1.00 87.12 217 THR A C 1
ATOM 1643 O O . THR A 1 217 ? 0.380 -12.074 16.209 1.00 87.12 217 THR A O 1
ATOM 1646 N N . CYS A 1 218 ? 1.820 -13.655 16.950 1.00 91.62 218 CYS A N 1
ATOM 1647 C CA . CYS A 1 218 ? 2.267 -14.115 15.646 1.00 91.62 218 CYS A CA 1
ATOM 1648 C C . CYS A 1 218 ? 1.722 -15.516 15.363 1.00 91.62 218 CYS A C 1
ATOM 1650 O O . CYS A 1 218 ? 1.757 -16.376 16.241 1.00 91.62 218 CYS A O 1
ATOM 1652 N N . GLY A 1 219 ? 1.260 -15.748 14.138 1.00 84.25 219 GLY A N 1
ATOM 1653 C CA . GLY A 1 219 ? 0.844 -17.060 13.652 1.00 84.25 219 GLY A CA 1
ATOM 1654 C C . GLY A 1 219 ? 1.556 -17.424 12.353 1.00 84.25 219 GLY A C 1
ATOM 1655 O O . GLY A 1 219 ? 1.901 -16.548 11.552 1.00 84.25 219 GLY A O 1
ATOM 1656 N N . SER A 1 220 ? 1.775 -18.720 12.154 1.00 84.69 220 SER A N 1
ATOM 1657 C CA . SER A 1 220 ? 2.290 -19.304 10.911 1.00 84.69 220 SER A CA 1
ATOM 1658 C C . SER A 1 220 ? 1.251 -20.222 10.257 1.00 84.69 220 SER A C 1
ATOM 1660 O O . SER A 1 220 ? 0.225 -20.538 10.860 1.00 84.69 220 SER A O 1
ATOM 1662 N N . ASP A 1 221 ? 1.515 -20.686 9.032 1.00 66.88 221 ASP A N 1
ATOM 1663 C CA . ASP A 1 221 ? 0.654 -21.613 8.265 1.00 66.88 221 ASP A CA 1
ATOM 1664 C C . ASP A 1 221 ? 0.261 -22.903 9.003 1.00 66.88 221 ASP A C 1
ATOM 1666 O O . ASP A 1 221 ? -0.634 -23.618 8.552 1.00 66.88 221 ASP A O 1
ATOM 1670 N N . VAL A 1 222 ? 0.920 -23.208 10.120 1.00 56.56 222 VAL A N 1
ATOM 1671 C CA . VAL A 1 222 ? 0.813 -24.482 10.833 1.00 56.56 222 VAL A CA 1
ATOM 1672 C C . VAL A 1 222 ? -0.005 -24.371 12.130 1.00 56.56 222 VAL A C 1
ATOM 1674 O O . VAL A 1 222 ? -0.309 -25.390 12.739 1.00 56.56 222 VAL A O 1
ATOM 1677 N N . ASP A 1 223 ? -0.440 -23.173 12.537 1.00 53.78 223 ASP A N 1
ATOM 1678 C CA . ASP A 1 223 ? -1.055 -22.954 13.860 1.00 53.78 223 ASP A CA 1
ATOM 1679 C C . ASP A 1 223 ? -2.597 -22.968 13.860 1.00 53.78 223 ASP A C 1
ATOM 1681 O O . ASP A 1 223 ? -3.243 -22.437 14.770 1.00 53.78 223 ASP A O 1
ATOM 1685 N N . VAL A 1 224 ? -3.226 -23.589 12.855 1.00 52.69 224 VAL A N 1
ATOM 1686 C CA . VAL A 1 224 ? -4.677 -23.809 12.881 1.00 52.69 224 VAL A CA 1
ATOM 1687 C C . VAL A 1 224 ? -4.967 -24.937 13.868 1.00 52.69 224 VAL A C 1
ATOM 1689 O O . VAL A 1 224 ? -4.844 -26.113 13.540 1.00 52.69 224 VAL A O 1
ATOM 1692 N N . PHE A 1 225 ? -5.367 -24.568 15.086 1.00 49.19 225 PHE A N 1
ATOM 1693 C CA . PHE A 1 225 ? -5.999 -25.493 16.023 1.00 49.19 225 PHE A CA 1
ATOM 1694 C C . PHE A 1 225 ? -7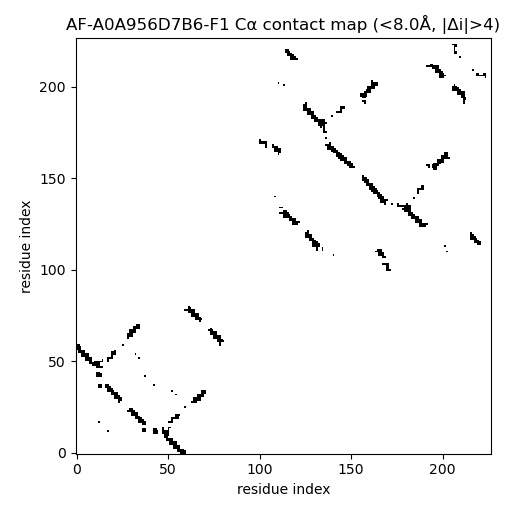.244 -26.098 15.352 1.00 49.19 225 PHE A C 1
ATOM 1696 O O . PHE A 1 225 ? -8.286 -25.443 15.251 1.00 49.19 225 PHE A O 1
ATOM 1703 N N . GLU A 1 226 ? -7.129 -27.336 14.865 1.00 46.22 226 GLU A N 1
ATOM 1704 C CA . GLU A 1 226 ? -8.295 -28.181 14.620 1.00 46.22 226 GLU A CA 1
ATOM 1705 C C . GLU A 1 226 ? -8.963 -28.454 15.984 1.00 46.22 226 GLU A C 1
ATOM 1707 O O . GLU A 1 226 ? -8.260 -28.837 16.925 1.00 46.22 226 GLU A O 1
ATOM 1712 N N . PRO A 1 227 ? -10.272 -28.174 16.132 1.00 50.44 227 PRO A N 1
ATOM 1713 C CA . PRO A 1 227 ? -10.997 -28.367 17.388 1.00 50.44 227 PRO A CA 1
ATOM 1714 C C . PRO A 1 227 ? -11.126 -29.840 17.796 1.00 50.44 227 PRO A C 1
ATOM 1716 O O . PRO A 1 227 ? -11.215 -30.711 16.900 1.00 50.44 227 PRO A O 1
#

Sequence (227 aa):
RPFQLPVTMDGCGCCPETGCSVGVDEGRRHVLVHTTVCPEDPCDCDSCQRPVATCEIPALARGDWTVESLNGGSFTLHVEDEISLVPEPPACTTFGEADDCTRAPLENLRPDPVARICIERNETGHLARLLNDCGGCAHQGPCVARVRERFTDDLPPGGEIELEPTVYFGDCDGVCPPVCIETERECPLPELLPGGYYRVWVDGRPRFTFVEGTEPTCGSDVDVFEP

pLDDT: mean 79.88, std 16.51, range [34.38, 97.5]

Foldseek 3Di:
DWDKDKDKDQAFADQVDWDWEWDADLVQLEIEIEIDGDPDDDRPCVPGRIHIDIYTDPDHDAAWHWYAYPNGDIDIDGDDDPPPPDPDDDDDDDPDDPPPQDPPPPVQKDFQDFFKWKWDADPVAIKIKTKDQARFQWAWDDKDWDWDWDDDPVDFGWTEIEIGTITGDTPPSPDGPRDGDMDMDIDGYDHTDAQHKYFYHYPNHTWDIDTHPDPIDMTGNPPPPDD

Mean predicted aligned error: 17.23 Å

Radius of gyration: 27.57 Å; Cα contacts (8 Å, |Δi|>4): 447; chains: 1; bounding box: 46×74×62 Å